Protein AF-A0A7K2WSC6-F1 (afdb_monomer_lite)

pLDDT: mean 83.3, std 15.76, range [44.62, 97.75]

Radius of gyration: 22.85 Å; chains: 1; bounding box: 66×34×79 Å

Structure (mmCIF, N/CA/C/O backbone):
data_AF-A0A7K2WSC6-F1
#
_entry.id   AF-A0A7K2WSC6-F1
#
loop_
_atom_site.group_PDB
_atom_site.id
_atom_site.type_symbol
_atom_site.label_atom_id
_atom_site.label_alt_id
_atom_site.label_comp_id
_atom_site.label_asym_id
_atom_site.label_entity_id
_atom_site.label_seq_id
_atom_site.pdbx_PDB_ins_code
_atom_site.Cartn_x
_atom_site.Cartn_y
_atom_site.Cartn_z
_atom_site.occupancy
_atom_site.B_iso_or_equiv
_atom_site.auth_seq_id
_atom_site.auth_comp_id
_atom_site.auth_asym_id
_atom_site.auth_atom_id
_atom_site.pdbx_PDB_model_num
ATOM 1 N N . MET A 1 1 ? -43.397 -15.188 53.755 1.00 46.38 1 MET A N 1
ATOM 2 C CA . MET A 1 1 ? -42.947 -14.102 52.860 1.00 46.38 1 MET A CA 1
ATOM 3 C C . MET A 1 1 ? -42.204 -14.764 51.714 1.00 46.38 1 MET A C 1
ATOM 5 O O . MET A 1 1 ? -41.123 -15.281 51.947 1.00 46.38 1 MET A O 1
ATOM 9 N N . ASN A 1 2 ? -42.829 -14.866 50.538 1.00 48.78 2 ASN A N 1
ATOM 10 C CA . ASN A 1 2 ? -42.215 -15.478 49.357 1.00 48.78 2 ASN A CA 1
ATOM 11 C C . ASN A 1 2 ? -41.506 -14.390 48.552 1.00 48.78 2 ASN A C 1
ATOM 13 O O . ASN A 1 2 ? -42.159 -13.538 47.955 1.00 48.78 2 ASN A O 1
ATOM 17 N N . THR A 1 3 ? -40.180 -14.417 48.555 1.00 57.41 3 THR A N 1
ATOM 18 C CA . THR A 1 3 ? -39.323 -13.637 47.663 1.00 57.41 3 THR A CA 1
ATOM 19 C C . THR A 1 3 ? -39.265 -14.346 46.313 1.00 57.41 3 THR A C 1
ATOM 21 O O . THR A 1 3 ? -38.621 -15.382 46.168 1.00 57.41 3 THR A O 1
ATOM 24 N N . THR A 1 4 ? -39.970 -13.819 45.317 1.00 54.72 4 THR A N 1
ATOM 25 C CA . THR A 1 4 ? -39.835 -14.257 43.924 1.00 54.72 4 THR A CA 1
ATOM 26 C C . THR A 1 4 ? -38.450 -13.854 43.398 1.00 54.72 4 THR A C 1
ATOM 28 O O . THR A 1 4 ? -38.085 -12.683 43.519 1.00 54.72 4 THR A O 1
ATOM 31 N N . PRO A 1 5 ? -37.663 -14.774 42.812 1.00 62.88 5 PRO A N 1
ATOM 32 C CA . PRO A 1 5 ? -36.372 -14.433 42.230 1.00 62.88 5 PRO A CA 1
ATOM 33 C C . PRO A 1 5 ? -36.561 -13.548 40.989 1.00 62.88 5 PRO A C 1
ATOM 35 O O . PRO A 1 5 ? -37.199 -13.941 40.011 1.00 62.88 5 PRO A O 1
ATOM 38 N N . SER A 1 6 ? -35.994 -12.340 41.041 1.00 63.25 6 SER A N 1
ATOM 39 C CA . SER A 1 6 ? -35.871 -11.441 39.892 1.00 63.25 6 SER A CA 1
ATOM 40 C C . SER A 1 6 ? -34.967 -12.105 38.856 1.00 63.25 6 SER A C 1
ATOM 42 O O . SER A 1 6 ? -33.765 -12.259 39.067 1.00 63.25 6 SER A O 1
ATOM 44 N N . THR A 1 7 ? -35.559 -12.577 37.762 1.00 64.50 7 THR A N 1
ATOM 45 C CA . THR A 1 7 ? -34.811 -13.173 36.654 1.00 64.50 7 THR A CA 1
ATOM 46 C C . THR A 1 7 ? -34.170 -12.025 35.883 1.00 64.50 7 THR A C 1
ATOM 48 O O . THR A 1 7 ? -34.871 -11.278 35.200 1.00 64.50 7 THR A O 1
ATOM 51 N N . ALA A 1 8 ? -32.857 -11.836 36.040 1.00 63.00 8 ALA A N 1
ATOM 52 C CA . ALA A 1 8 ? -32.119 -10.835 35.278 1.00 63.00 8 ALA A CA 1
ATOM 53 C C . ALA A 1 8 ? -32.358 -11.065 33.771 1.00 63.00 8 ALA A C 1
ATOM 55 O O . ALA A 1 8 ? -32.303 -12.215 33.320 1.00 63.00 8 ALA A O 1
ATOM 56 N N . PRO A 1 9 ? -32.669 -10.016 32.989 1.00 66.38 9 PRO A N 1
ATOM 57 C CA . PRO A 1 9 ? -32.950 -10.175 31.571 1.00 66.38 9 PRO A CA 1
ATOM 58 C C . PRO A 1 9 ? -31.724 -10.759 30.869 1.00 66.38 9 PRO A C 1
ATOM 60 O O . PRO A 1 9 ? -30.609 -10.271 31.040 1.00 66.38 9 PRO A O 1
ATOM 63 N N . ALA A 1 10 ? -31.934 -11.816 30.083 1.00 67.31 10 ALA A N 1
ATOM 64 C CA . ALA A 1 10 ? -30.879 -12.424 29.287 1.00 67.31 10 ALA A CA 1
ATOM 65 C C . ALA A 1 10 ? -30.269 -11.366 28.359 1.00 67.31 10 ALA A C 1
ATOM 67 O O . ALA A 1 10 ? -30.966 -10.811 27.505 1.00 67.31 10 ALA A O 1
ATOM 68 N N . THR A 1 11 ? -28.977 -11.089 28.533 1.00 69.75 11 THR A N 1
ATOM 69 C CA . THR A 1 11 ? -28.216 -10.168 27.692 1.00 69.75 11 THR A CA 1
ATOM 70 C C . THR A 1 11 ? -28.261 -10.674 26.252 1.00 69.75 11 THR A C 1
ATOM 72 O O . THR A 1 11 ? -27.573 -11.629 25.890 1.00 69.75 11 THR A O 1
ATOM 75 N N . ARG A 1 12 ? -29.120 -10.081 25.418 1.00 63.12 12 ARG A N 1
ATOM 76 C CA . ARG A 1 12 ? -29.147 -10.381 23.986 1.00 63.12 12 ARG A CA 1
ATOM 77 C C . ARG A 1 12 ? -27.938 -9.711 23.356 1.00 63.12 12 ARG A C 1
ATOM 79 O O . ARG A 1 12 ? -27.846 -8.488 23.340 1.00 63.12 12 ARG A O 1
ATOM 86 N N . VAL A 1 13 ? -27.008 -10.518 22.858 1.00 66.25 13 VAL A N 1
ATOM 87 C CA . VAL A 1 13 ? -25.883 -10.023 22.064 1.00 66.25 13 VAL A CA 1
ATOM 88 C C . VAL A 1 13 ? -26.461 -9.419 20.787 1.00 66.25 13 VAL A C 1
ATOM 90 O O . VAL A 1 13 ? -27.114 -10.121 20.016 1.00 66.25 13 VAL A O 1
ATOM 93 N N . ASN A 1 14 ? -26.254 -8.118 20.583 1.00 65.81 14 ASN A N 1
ATOM 94 C CA . ASN A 1 14 ? -26.588 -7.482 19.319 1.00 65.81 14 ASN A CA 1
ATOM 95 C C . ASN A 1 14 ? -25.608 -7.986 18.247 1.00 65.81 14 ASN A C 1
ATOM 97 O O . ASN A 1 14 ? -24.402 -7.760 18.351 1.00 65.81 14 ASN A O 1
ATOM 101 N N . LEU A 1 15 ? -26.126 -8.713 17.257 1.00 76.12 15 LEU A N 1
ATOM 102 C CA . LEU A 1 15 ? -25.346 -9.237 16.135 1.00 76.12 15 LEU A CA 1
ATOM 103 C C . LEU A 1 15 ? -25.389 -8.317 14.908 1.00 76.12 15 LEU A C 1
ATOM 105 O O . LEU A 1 15 ? -24.717 -8.615 13.917 1.00 76.12 15 LEU A O 1
ATOM 109 N N . ASP A 1 16 ? -26.144 -7.218 14.967 1.00 80.88 16 ASP A N 1
ATOM 110 C CA . ASP A 1 16 ? -26.236 -6.254 13.879 1.00 80.88 16 ASP A CA 1
ATOM 111 C C . ASP A 1 16 ? -24.910 -5.505 13.760 1.00 80.88 16 ASP A C 1
ATOM 113 O O . ASP A 1 16 ? -24.496 -4.720 14.618 1.00 80.88 16 ASP A O 1
ATOM 117 N N . LYS A 1 17 ? -24.193 -5.806 12.679 1.00 81.81 17 LYS A N 1
ATOM 118 C CA . LYS A 1 17 ? -22.909 -5.187 12.374 1.00 81.81 17 LYS A CA 1
ATOM 119 C C . LYS A 1 17 ? -23.145 -3.888 11.622 1.00 81.81 17 LYS A C 1
ATOM 121 O O . LYS A 1 17 ? -23.530 -3.905 10.454 1.00 81.81 17 LYS A O 1
ATOM 126 N N . HIS A 1 18 ? -22.860 -2.771 12.276 1.00 89.25 18 HIS A N 1
ATOM 127 C CA . HIS A 1 18 ? -22.878 -1.448 11.661 1.00 89.25 18 HIS A CA 1
ATOM 128 C C . HIS A 1 18 ? -21.452 -0.945 11.411 1.00 89.25 18 HIS A C 1
ATOM 130 O O . HIS A 1 18 ? -20.538 -1.327 12.150 1.00 89.25 18 HIS A O 1
ATOM 136 N N . PRO A 1 19 ? -21.237 -0.098 10.387 1.00 94.88 19 PRO A N 1
ATOM 137 C CA . PRO A 1 19 ? -19.972 0.604 10.224 1.00 94.88 19 PRO A CA 1
ATOM 138 C C . PRO A 1 19 ? -19.617 1.393 11.491 1.00 94.88 19 PRO A C 1
ATOM 140 O O . PRO A 1 19 ? -20.437 2.148 12.008 1.00 94.88 19 PRO A O 1
ATOM 143 N N . ALA A 1 20 ? -18.396 1.213 11.980 1.00 94.94 20 ALA A N 1
ATOM 144 C CA . ALA A 1 20 ? -17.819 1.938 13.103 1.00 94.94 20 ALA A CA 1
ATOM 145 C C . ALA A 1 20 ? -16.333 2.199 12.834 1.00 94.94 20 ALA A C 1
ATOM 147 O O . ALA A 1 20 ? -15.721 1.539 11.989 1.00 94.94 20 ALA A O 1
ATOM 148 N N . THR A 1 21 ? -15.751 3.147 13.562 1.00 96.62 21 THR A N 1
ATOM 149 C CA . THR A 1 21 ? -14.309 3.395 13.518 1.00 96.62 21 THR A CA 1
ATOM 150 C C . THR A 1 21 ? -13.581 2.359 14.367 1.00 96.62 21 THR A C 1
ATOM 152 O O . THR A 1 21 ? -13.981 2.055 15.490 1.00 96.62 21 THR A O 1
ATOM 155 N N . TYR A 1 22 ? -12.500 1.817 13.825 1.00 96.62 22 TYR A N 1
ATOM 156 C CA . TYR A 1 22 ? -11.582 0.903 14.486 1.00 96.62 22 TYR A CA 1
ATOM 157 C C . TYR A 1 22 ? -10.190 1.515 14.501 1.00 96.62 22 TYR A C 1
ATOM 159 O O . TYR A 1 22 ? -9.772 2.132 13.521 1.00 96.62 22 TYR A O 1
ATOM 167 N N . LEU A 1 23 ? -9.482 1.307 15.601 1.00 96.12 23 LEU A N 1
ATOM 168 C CA . LEU A 1 23 ? -8.076 1.627 15.772 1.00 96.12 23 LEU A CA 1
ATOM 169 C C . LEU A 1 23 ? -7.278 0.344 15.541 1.00 96.12 23 LEU A C 1
ATOM 171 O O . LEU A 1 23 ? -7.610 -0.707 16.097 1.00 96.12 23 LEU A O 1
ATOM 175 N N . VAL A 1 24 ? -6.270 0.413 14.679 1.00 93.94 24 VAL A N 1
ATOM 176 C CA . VAL A 1 24 ? -5.428 -0.727 14.312 1.00 93.94 24 VAL A CA 1
ATOM 177 C C . VAL A 1 24 ? -3.969 -0.350 14.505 1.00 93.94 24 VAL A C 1
ATOM 179 O O . VAL A 1 24 ? -3.491 0.603 13.890 1.00 93.94 24 VAL A O 1
ATOM 182 N N . LEU A 1 25 ? -3.259 -1.123 15.323 1.00 91.69 25 LEU A N 1
ATOM 183 C CA . LEU A 1 25 ? -1.804 -1.090 15.396 1.00 91.69 25 LEU A CA 1
ATOM 184 C C . LEU A 1 25 ? -1.234 -1.947 14.262 1.00 91.69 25 LEU A C 1
ATOM 186 O O . LEU A 1 25 ? -1.534 -3.136 14.161 1.00 91.69 25 LEU A O 1
ATOM 190 N N . VAL A 1 26 ? -0.430 -1.347 13.389 1.00 87.19 26 VAL A N 1
ATOM 191 C CA . VAL A 1 26 ? 0.200 -2.021 12.246 1.00 87.19 26 VAL A CA 1
ATOM 192 C C . VAL A 1 26 ? 1.704 -2.062 12.469 1.00 87.19 26 VAL A C 1
ATOM 194 O O . VAL A 1 26 ? 2.339 -1.010 12.521 1.00 87.19 26 VAL A O 1
ATOM 197 N N . ASP A 1 27 ? 2.266 -3.267 12.570 1.00 84.25 27 ASP A N 1
ATOM 198 C CA . ASP A 1 27 ? 3.714 -3.482 12.518 1.00 84.25 27 ASP A CA 1
ATOM 199 C C . ASP A 1 27 ? 4.183 -3.332 11.066 1.00 84.25 27 ASP A C 1
ATOM 201 O O . ASP A 1 27 ? 3.726 -4.066 10.181 1.00 84.25 27 ASP A O 1
ATOM 205 N N . VAL A 1 28 ? 5.062 -2.362 10.800 1.00 70.06 28 VAL A N 1
ATOM 206 C CA . VAL A 1 28 ? 5.538 -2.106 9.433 1.00 70.06 28 VAL A CA 1
ATOM 207 C C . VAL A 1 28 ? 6.679 -3.026 8.992 1.00 70.06 28 VAL A C 1
ATOM 209 O O . VAL A 1 28 ? 7.070 -2.982 7.826 1.00 70.06 28 VAL A O 1
ATOM 212 N N . THR A 1 29 ? 7.202 -3.872 9.883 1.00 65.38 29 THR A N 1
ATOM 213 C CA . THR A 1 29 ? 8.356 -4.740 9.612 1.00 65.38 29 THR A CA 1
ATOM 214 C C . THR A 1 29 ? 7.975 -6.162 9.180 1.00 65.38 29 THR A C 1
ATOM 216 O O . THR A 1 29 ? 8.632 -6.723 8.302 1.00 65.38 29 THR A O 1
ATOM 219 N N . GLU A 1 30 ? 6.895 -6.744 9.718 1.00 53.31 30 GLU A N 1
ATOM 220 C CA . GLU A 1 30 ? 6.573 -8.176 9.529 1.00 53.31 30 GLU A CA 1
ATOM 221 C C . GLU A 1 30 ? 5.491 -8.501 8.483 1.00 53.31 30 GLU A C 1
ATOM 223 O O . GLU A 1 30 ? 5.291 -9.662 8.119 1.00 53.31 30 GLU A O 1
ATOM 228 N N . ALA A 1 31 ? 4.788 -7.515 7.929 1.00 52.38 31 ALA A N 1
ATOM 229 C CA . ALA A 1 31 ? 3.643 -7.778 7.049 1.00 52.38 31 ALA A CA 1
ATOM 230 C C . ALA A 1 31 ? 4.004 -8.353 5.654 1.00 52.38 31 ALA A C 1
ATOM 232 O O . ALA A 1 31 ? 3.113 -8.721 4.883 1.00 52.38 31 ALA A O 1
ATOM 233 N N . PHE A 1 32 ? 5.295 -8.483 5.329 1.00 46.22 32 PHE A N 1
ATOM 234 C CA . PHE A 1 32 ? 5.784 -8.852 3.996 1.00 46.22 32 PHE A CA 1
ATOM 235 C C . PHE A 1 32 ? 5.644 -10.349 3.649 1.00 46.22 32 PHE A C 1
ATOM 237 O O . PHE A 1 32 ? 5.377 -10.701 2.500 1.00 46.22 32 PHE A O 1
ATOM 244 N N . THR A 1 33 ? 5.781 -11.273 4.604 1.00 47.81 33 THR A N 1
ATOM 245 C CA . THR A 1 33 ? 5.952 -12.709 4.282 1.00 47.81 33 THR A CA 1
ATOM 246 C C . THR A 1 33 ? 4.662 -13.465 3.942 1.00 47.81 33 THR A C 1
ATOM 248 O O . THR A 1 33 ? 4.735 -14.568 3.398 1.00 47.81 33 THR A O 1
ATOM 251 N N . ALA A 1 34 ? 3.474 -12.895 4.169 1.00 48.00 34 ALA A N 1
ATOM 252 C CA . ALA A 1 34 ? 2.198 -13.587 3.930 1.00 48.00 34 ALA A CA 1
ATOM 253 C C . ALA A 1 34 ? 1.405 -13.139 2.693 1.00 48.00 34 ALA A C 1
ATOM 255 O O . ALA A 1 34 ? 0.376 -13.737 2.370 1.00 48.00 34 ALA A O 1
ATOM 256 N N . GLN A 1 35 ? 1.857 -12.112 1.974 1.00 50.44 35 GLN A N 1
ATOM 257 C CA . GLN A 1 35 ? 1.022 -11.419 0.982 1.00 50.44 35 GLN A CA 1
ATOM 258 C C . GLN A 1 35 ? 0.951 -12.074 -0.401 1.00 50.44 35 GLN A C 1
ATOM 260 O O . GLN A 1 35 ? 0.011 -11.800 -1.147 1.00 50.44 35 GLN A O 1
ATOM 265 N N . LEU A 1 36 ? 1.820 -13.046 -0.709 1.00 48.62 36 LEU A N 1
ATOM 266 C CA . LEU A 1 36 ? 1.625 -13.938 -1.867 1.00 48.62 36 LEU A CA 1
ATOM 267 C C . LEU A 1 36 ? 0.253 -14.653 -1.831 1.00 48.62 36 LEU A C 1
ATOM 269 O O . LEU A 1 36 ? -0.208 -15.138 -2.864 1.00 48.62 36 LEU A O 1
ATOM 273 N N . ALA A 1 37 ? -0.410 -14.701 -0.666 1.00 50.47 37 ALA A N 1
ATOM 274 C CA . ALA A 1 37 ? -1.711 -15.332 -0.464 1.00 50.47 37 ALA A CA 1
ATOM 275 C C . ALA A 1 37 ? -2.937 -14.410 -0.661 1.00 50.47 37 ALA A C 1
ATOM 277 O O . ALA A 1 37 ? -4.028 -14.939 -0.867 1.00 50.47 37 ALA A O 1
ATOM 278 N N . LEU A 1 38 ? -2.807 -13.072 -0.628 1.00 51.38 38 LEU A N 1
ATOM 279 C CA . LEU A 1 38 ? -3.970 -12.160 -0.702 1.00 51.38 38 LEU A CA 1
ATOM 280 C C . LEU A 1 38 ? -4.583 -12.065 -2.111 1.00 51.38 38 LEU A C 1
ATOM 282 O O 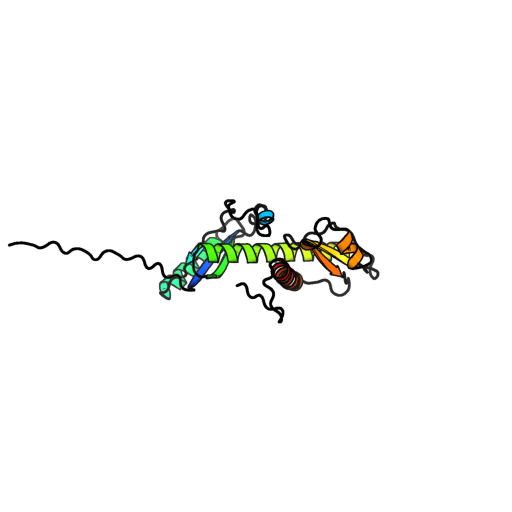. LEU A 1 38 ? -5.791 -11.896 -2.251 1.00 51.38 38 LEU A O 1
ATOM 286 N N . PHE A 1 39 ? -3.777 -12.248 -3.159 1.00 53.25 39 PHE A N 1
ATOM 287 C CA . PHE A 1 39 ? -4.201 -12.058 -4.554 1.00 53.25 39 PHE A CA 1
ATOM 288 C C . PHE A 1 39 ? -4.597 -13.363 -5.278 1.00 53.25 39 PHE A C 1
ATOM 290 O O . PHE A 1 39 ? -4.746 -13.382 -6.499 1.00 53.25 39 PHE A O 1
ATOM 297 N N . GLY A 1 40 ? -4.751 -14.481 -4.554 1.00 46.19 40 GLY A N 1
ATOM 298 C CA . GLY A 1 40 ? -5.090 -15.791 -5.124 1.00 46.19 40 GLY A CA 1
ATOM 299 C C . GLY A 1 40 ? -6.456 -16.324 -4.660 1.00 46.19 40 GLY A C 1
ATOM 300 O O . GLY A 1 40 ? -6.706 -16.372 -3.458 1.00 46.19 40 GLY A O 1
ATOM 301 N N . PRO A 1 41 ? -7.330 -16.832 -5.557 1.00 44.62 41 PRO A N 1
ATOM 302 C CA . PRO A 1 41 ? -8.638 -17.379 -5.169 1.00 44.62 41 PRO A CA 1
ATOM 303 C C . PRO A 1 41 ? -8.556 -18.653 -4.303 1.00 44.62 41 PRO A C 1
ATOM 305 O O . PRO A 1 41 ? -9.523 -18.993 -3.626 1.00 44.62 41 PRO A O 1
ATOM 308 N N . ALA A 1 42 ? -7.411 -19.344 -4.290 1.00 47.00 42 ALA A N 1
ATOM 309 C CA . ALA A 1 42 ? -7.257 -20.681 -3.713 1.00 47.00 42 ALA A CA 1
ATOM 310 C C . ALA A 1 42 ? -6.756 -20.735 -2.251 1.00 47.00 42 ALA A C 1
ATOM 312 O O . ALA A 1 42 ? -6.559 -21.833 -1.739 1.00 47.00 42 ALA A O 1
ATOM 313 N N . GLN A 1 43 ? -6.521 -19.608 -1.562 1.00 48.22 43 GLN A N 1
ATOM 314 C CA . GLN A 1 43 ? -5.900 -19.627 -0.218 1.00 48.22 43 GLN A CA 1
ATOM 315 C C . GLN A 1 43 ? -6.633 -18.814 0.863 1.00 48.22 43 GLN A C 1
ATOM 317 O O . GLN A 1 43 ? -6.029 -18.412 1.854 1.00 48.22 43 GLN A O 1
ATOM 322 N N . ARG A 1 44 ? -7.962 -18.66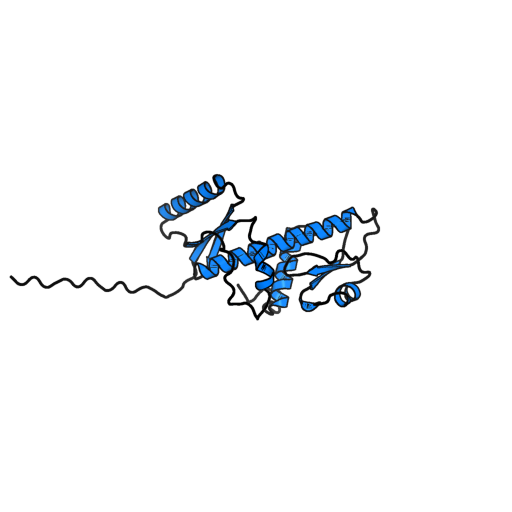4 0.748 1.00 49.31 44 ARG A N 1
ATOM 323 C CA . ARG A 1 44 ? -8.826 -17.965 1.732 1.00 49.31 44 ARG A CA 1
ATOM 324 C C . ARG A 1 44 ? -8.789 -18.525 3.169 1.00 49.31 44 ARG A C 1
ATOM 326 O O . ARG A 1 44 ? -9.358 -17.908 4.062 1.00 49.31 44 ARG A O 1
ATOM 333 N N . HIS A 1 45 ? -8.156 -19.678 3.398 1.00 46.31 45 HIS A N 1
ATOM 334 C CA . HIS A 1 45 ? -8.188 -20.402 4.676 1.00 46.31 45 HIS A CA 1
ATOM 335 C C . HIS A 1 45 ? -6.840 -20.497 5.398 1.00 46.31 45 HIS A C 1
ATOM 337 O O . HIS A 1 45 ? -6.759 -21.158 6.432 1.00 46.31 45 HIS A O 1
ATOM 343 N N . ARG A 1 46 ? -5.770 -19.876 4.886 1.00 46.00 46 ARG A N 1
ATOM 344 C CA . ARG A 1 46 ? -4.497 -19.871 5.616 1.00 46.00 46 ARG A CA 1
ATOM 345 C C . ARG A 1 46 ? -4.583 -18.860 6.768 1.00 46.00 46 ARG A C 1
ATOM 347 O O . ARG A 1 46 ? -5.028 -17.740 6.514 1.00 46.00 46 ARG A O 1
ATOM 354 N N . PRO A 1 47 ? -4.171 -19.213 8.003 1.00 49.53 47 PRO A N 1
ATOM 355 C CA . PRO A 1 47 ? -4.035 -18.239 9.075 1.00 49.53 47 PRO A CA 1
ATOM 356 C C . PRO A 1 47 ? -3.067 -17.165 8.597 1.00 49.53 47 PRO A C 1
ATOM 358 O O . PRO A 1 47 ? -1.898 -17.439 8.324 1.00 49.53 47 PRO A O 1
ATOM 361 N N . LEU A 1 48 ? -3.593 -15.967 8.391 1.00 53.06 48 LEU A N 1
ATOM 362 C CA . LEU A 1 48 ? -2.769 -14.817 8.071 1.00 53.06 48 LEU A CA 1
ATOM 363 C C . LEU A 1 48 ? -1.963 -14.464 9.331 1.00 53.06 48 LEU A C 1
ATOM 365 O O . LEU A 1 48 ? -2.481 -14.668 10.435 1.00 53.06 48 LEU A O 1
ATOM 369 N N . PRO A 1 49 ? -0.731 -13.938 9.195 1.00 54.41 49 PRO A N 1
ATOM 370 C CA . PRO A 1 49 ? -0.001 -13.389 10.325 1.00 54.41 49 PRO A CA 1
ATOM 371 C C . PRO A 1 49 ? -0.905 -12.411 11.067 1.00 54.41 49 PRO A C 1
ATOM 373 O O . PRO A 1 49 ? -1.749 -11.764 10.422 1.00 54.41 49 PRO A O 1
ATOM 376 N N . PRO A 1 50 ? -0.777 -12.327 12.397 1.00 55.84 50 PRO A N 1
ATOM 377 C CA . PRO A 1 50 ? -1.573 -11.409 13.178 1.00 55.84 50 PRO A CA 1
ATOM 378 C C . PRO A 1 50 ? -1.314 -9.999 12.652 1.00 55.84 50 PRO A C 1
ATOM 380 O O . PRO A 1 50 ? -0.271 -9.404 12.890 1.00 55.84 50 PRO A O 1
ATOM 383 N N . THR A 1 51 ? -2.280 -9.459 11.908 1.00 59.81 51 THR A N 1
ATOM 384 C CA . THR A 1 51 ? -2.438 -8.011 11.847 1.00 59.81 51 THR A CA 1
ATOM 385 C C . THR A 1 51 ? -2.507 -7.544 13.283 1.00 59.81 51 THR A C 1
ATOM 387 O O . THR A 1 51 ? -3.195 -8.201 14.072 1.00 59.81 51 THR A O 1
ATOM 390 N N . GLY A 1 52 ? -1.764 -6.492 13.616 1.00 72.06 52 GLY A N 1
ATOM 391 C CA . GLY A 1 52 ? -1.610 -6.067 14.997 1.00 72.06 52 GLY A CA 1
ATOM 392 C C . GLY A 1 52 ? -2.936 -5.729 15.679 1.00 72.06 52 GLY A C 1
ATOM 393 O O . GLY A 1 52 ? -4.028 -5.881 15.132 1.00 72.06 52 GLY A O 1
ATOM 394 N N . HIS A 1 53 ? -2.829 -5.340 16.942 1.00 89.19 53 HIS A N 1
ATOM 395 C CA . HIS A 1 53 ? -3.963 -5.123 17.831 1.00 89.19 53 HIS A CA 1
ATOM 396 C C . HIS A 1 53 ? -5.062 -4.263 17.176 1.00 89.19 53 HIS A C 1
ATOM 398 O O . HIS A 1 53 ? -4.798 -3.152 16.717 1.00 89.19 53 HIS A O 1
ATOM 404 N N . VAL A 1 54 ? -6.290 -4.793 17.123 1.00 93.12 54 VAL A N 1
ATOM 405 C CA . VAL A 1 54 ? -7.465 -4.104 16.572 1.00 93.12 54 VAL A CA 1
ATOM 406 C C . VAL A 1 54 ? -8.482 -3.901 17.674 1.00 93.12 54 VAL A C 1
ATOM 408 O O . VAL A 1 54 ? -8.935 -4.876 18.275 1.00 93.12 54 VAL A O 1
ATOM 411 N N . VAL A 1 55 ? -8.915 -2.661 17.861 1.00 95.50 55 VAL A N 1
ATOM 412 C CA . VAL A 1 55 ? -9.988 -2.310 18.795 1.00 95.50 55 VAL A CA 1
ATOM 413 C C . VAL A 1 55 ? -11.015 -1.423 18.115 1.00 95.50 55 VAL A C 1
ATOM 415 O O . VAL A 1 55 ? -10.686 -0.601 17.262 1.00 95.50 55 VAL A O 1
ATOM 418 N N . ARG A 1 56 ? -12.290 -1.595 18.464 1.00 95.81 56 ARG A N 1
ATOM 419 C CA . ARG A 1 56 ? -13.321 -0.620 18.097 1.00 95.81 56 ARG A CA 1
ATOM 420 C C . ARG A 1 56 ? -13.071 0.667 18.885 1.00 95.81 56 ARG A C 1
ATOM 422 O O . ARG A 1 56 ? -12.777 0.600 20.078 1.00 95.81 56 ARG A O 1
ATOM 429 N N . GLN A 1 57 ? -13.202 1.812 18.223 1.00 96.75 57 GLN A N 1
ATOM 430 C CA . GLN A 1 57 ? -13.112 3.107 18.882 1.00 96.75 57 GLN A CA 1
ATOM 431 C C . GLN A 1 57 ? -14.261 3.268 19.890 1.00 96.75 57 GLN A C 1
ATOM 433 O O . GLN A 1 57 ? -15.400 2.902 19.582 1.00 96.75 57 GLN A O 1
ATOM 438 N N . ALA A 1 58 ? -13.966 3.792 21.079 1.00 96.00 58 ALA A N 1
ATOM 439 C CA . ALA A 1 58 ? -14.981 4.053 22.095 1.00 96.00 58 ALA A CA 1
ATOM 440 C C . ALA A 1 58 ? -16.007 5.107 21.628 1.00 96.00 58 ALA A C 1
ATOM 442 O O . ALA A 1 58 ? -15.679 6.068 20.916 1.00 96.00 58 ALA A O 1
ATOM 443 N N . ASP A 1 59 ? -17.270 4.912 22.023 1.00 94.12 59 ASP A N 1
ATOM 444 C CA . ASP A 1 59 ? -18.362 5.823 21.668 1.00 94.12 59 ASP A CA 1
ATOM 445 C C . ASP A 1 59 ? -18.324 7.097 22.531 1.00 94.12 59 ASP A C 1
ATOM 447 O O . ASP A 1 59 ? -18.560 8.187 22.002 1.00 94.12 59 ASP A O 1
ATOM 451 N N . ASP A 1 60 ? -17.963 6.978 23.815 1.00 96.12 60 ASP A N 1
ATOM 452 C CA . ASP A 1 60 ? -17.800 8.110 24.731 1.00 96.12 60 ASP A CA 1
ATOM 453 C C . ASP A 1 60 ? -16.565 8.966 24.364 1.00 96.12 60 ASP A C 1
ATOM 455 O O . ASP A 1 60 ? -15.502 8.408 24.079 1.00 96.12 60 ASP A O 1
ATOM 459 N N . PRO A 1 61 ? -16.668 10.311 24.334 1.00 96.00 61 PRO A N 1
ATOM 460 C CA . PRO A 1 61 ? -15.549 11.170 23.955 1.00 96.00 61 PRO A CA 1
ATOM 461 C C . PRO A 1 61 ? -14.330 11.074 24.877 1.00 96.00 61 PRO A C 1
ATOM 463 O O . PRO A 1 61 ? -13.214 11.139 24.369 1.00 96.00 61 PRO A O 1
ATOM 466 N N . GLN A 1 62 ? -14.526 10.917 26.192 1.00 97.00 62 GLN A N 1
ATOM 467 C CA . GLN A 1 62 ? -13.418 10.824 27.146 1.00 97.00 62 GLN A CA 1
ATOM 468 C C . GLN A 1 62 ? -12.726 9.469 27.016 1.00 97.00 62 GLN A C 1
ATOM 470 O O . GLN A 1 62 ? -11.508 9.417 26.876 1.00 97.00 62 GLN A O 1
ATOM 475 N N . GLU A 1 63 ? -13.498 8.377 26.962 1.00 96.62 63 GLU A N 1
ATOM 476 C CA . GLU A 1 63 ? -12.931 7.041 26.724 1.00 96.62 63 GLU A CA 1
ATOM 477 C C . GLU A 1 63 ? -12.185 6.969 25.387 1.00 96.62 63 GLU A C 1
ATOM 479 O O . GLU A 1 63 ? -11.162 6.300 25.281 1.00 96.62 63 GLU A O 1
ATOM 484 N N . ARG A 1 64 ? -12.678 7.664 24.357 1.00 96.69 64 ARG A N 1
ATOM 485 C CA . ARG A 1 64 ? -12.042 7.722 23.038 1.00 96.69 64 ARG A CA 1
ATOM 486 C C . ARG A 1 64 ? -10.689 8.421 23.069 1.00 96.69 64 ARG A C 1
ATOM 488 O O . ARG A 1 64 ? -9.779 7.962 22.385 1.00 96.69 64 ARG A O 1
ATOM 495 N N . GLU A 1 65 ? -10.589 9.531 23.793 1.00 96.31 65 GLU A N 1
ATOM 496 C CA . GLU A 1 65 ? -9.339 10.273 23.971 1.00 96.31 65 GLU A CA 1
ATOM 497 C C . GLU A 1 65 ? -8.331 9.425 24.749 1.00 96.31 65 GLU A C 1
ATOM 499 O O . GLU A 1 65 ? -7.251 9.158 24.236 1.00 96.31 65 GLU A O 1
ATOM 504 N N . THR A 1 66 ? -8.737 8.853 25.889 1.00 97.31 66 THR A N 1
ATOM 505 C CA . THR A 1 66 ? -7.885 7.938 26.668 1.00 97.31 66 THR A CA 1
ATOM 506 C C . THR A 1 66 ? -7.424 6.735 25.842 1.00 97.31 66 THR A C 1
ATOM 508 O O . THR A 1 66 ? -6.244 6.412 25.825 1.00 97.31 66 THR A O 1
ATOM 511 N N . GLN A 1 67 ? -8.327 6.103 25.086 1.00 97.25 67 GLN A N 1
ATOM 512 C CA . GLN A 1 67 ? -7.980 4.982 24.210 1.00 97.25 67 GLN A CA 1
ATOM 513 C C . GLN A 1 67 ? -6.977 5.382 23.119 1.00 97.25 67 GLN A C 1
ATOM 515 O O . GLN A 1 67 ? -6.133 4.573 22.731 1.00 97.25 67 GLN A O 1
ATOM 520 N N . TRP A 1 68 ? -7.104 6.591 22.568 1.00 96.25 68 TRP A N 1
ATOM 521 C CA . TRP A 1 68 ? -6.173 7.095 21.565 1.00 96.25 68 TRP A CA 1
ATOM 522 C C . TRP A 1 68 ? -4.790 7.328 22.169 1.00 96.25 68 TRP A C 1
ATOM 524 O O . TRP A 1 68 ? -3.811 6.846 21.599 1.00 96.25 68 TRP A O 1
ATOM 534 N N . ASP A 1 69 ? -4.728 8.011 23.311 1.00 96.94 69 ASP A N 1
ATOM 535 C CA . ASP A 1 69 ? -3.484 8.323 24.013 1.00 96.94 69 ASP A CA 1
ATOM 536 C C . ASP A 1 69 ? -2.754 7.040 24.424 1.00 96.94 69 ASP A C 1
ATOM 538 O O . ASP A 1 69 ? -1.596 6.866 24.056 1.00 96.94 69 ASP A O 1
ATOM 542 N N . ASP A 1 70 ? -3.455 6.070 25.024 1.00 96.81 70 ASP A N 1
ATOM 543 C CA . ASP A 1 70 ? -2.882 4.773 25.413 1.00 96.81 70 ASP A CA 1
ATOM 544 C C . ASP A 1 70 ? -2.229 4.042 24.221 1.00 96.81 70 ASP A C 1
ATOM 546 O O . ASP A 1 70 ? -1.138 3.471 24.321 1.00 96.81 70 ASP A O 1
ATOM 550 N N . LEU A 1 71 ? -2.893 4.041 23.059 1.00 94.81 71 LEU A N 1
ATOM 551 C CA . LEU A 1 71 ? -2.378 3.383 21.855 1.00 94.81 71 LEU A CA 1
ATOM 552 C C . LEU A 1 71 ? -1.255 4.181 21.179 1.00 94.81 71 LEU A C 1
ATOM 554 O O . LEU A 1 71 ? -0.368 3.583 20.562 1.00 94.81 71 LEU A O 1
ATOM 558 N N . ALA A 1 72 ? -1.295 5.510 21.252 1.00 93.25 72 ALA A N 1
ATOM 559 C CA . ALA A 1 72 ? -0.251 6.382 20.728 1.00 93.25 72 ALA A CA 1
ATOM 560 C C . ALA A 1 72 ? 1.027 6.298 21.579 1.00 93.25 72 ALA A C 1
ATOM 562 O O . ALA A 1 72 ? 2.127 6.191 21.024 1.00 93.25 72 ALA A O 1
ATOM 563 N N . ASP A 1 73 ? 0.882 6.249 22.902 1.00 94.00 73 ASP A N 1
ATOM 564 C CA . ASP A 1 73 ? 1.971 6.022 23.849 1.00 94.00 73 ASP A CA 1
ATOM 565 C C . ASP A 1 73 ? 2.597 4.646 23.611 1.00 94.00 73 ASP A C 1
ATOM 567 O O . ASP A 1 73 ? 3.813 4.549 23.437 1.00 94.00 73 ASP A O 1
ATOM 571 N N . PHE A 1 74 ? 1.780 3.600 23.422 1.00 92.88 74 PHE A N 1
ATOM 572 C CA . PHE A 1 74 ? 2.283 2.281 23.023 1.00 92.88 74 PHE A CA 1
ATOM 573 C C . PHE A 1 74 ? 3.120 2.331 21.734 1.00 92.88 74 PHE A C 1
ATOM 575 O O . PHE A 1 74 ? 4.172 1.698 21.663 1.00 92.88 74 PHE A O 1
ATOM 582 N N . CYS A 1 75 ? 2.695 3.082 20.708 1.00 89.88 75 CYS A N 1
ATOM 583 C CA . CYS A 1 75 ? 3.483 3.233 19.476 1.00 89.88 75 CYS A CA 1
ATOM 584 C C . CYS A 1 75 ? 4.826 3.934 19.719 1.00 89.88 75 CYS A C 1
ATOM 586 O O . CYS A 1 75 ? 5.798 3.633 19.031 1.00 89.88 75 CYS A O 1
ATOM 588 N N . THR A 1 76 ? 4.876 4.868 20.670 1.00 91.19 76 THR A N 1
ATOM 589 C CA . THR A 1 76 ? 6.090 5.615 21.025 1.00 91.19 76 THR A CA 1
ATOM 590 C C . THR A 1 76 ? 7.067 4.755 21.830 1.00 91.19 76 THR A C 1
ATOM 592 O O . THR A 1 76 ? 8.280 4.869 21.655 1.00 91.19 76 THR A O 1
ATOM 595 N N . GLU A 1 77 ? 6.551 3.876 22.691 1.00 92.12 77 GLU A N 1
ATOM 596 C CA . GLU A 1 77 ? 7.344 2.975 23.535 1.00 92.12 77 GLU A CA 1
ATOM 597 C C . GLU A 1 77 ? 7.768 1.678 22.830 1.00 92.12 77 GLU A C 1
ATOM 599 O O . GLU A 1 77 ? 8.729 1.021 23.248 1.00 92.12 77 GLU A O 1
ATOM 604 N N . ALA A 1 78 ? 7.062 1.286 21.767 1.00 86.00 78 ALA A N 1
ATOM 605 C CA . ALA A 1 78 ? 7.359 0.073 21.025 1.00 86.00 78 ALA A CA 1
ATOM 606 C C . ALA A 1 78 ? 8.783 0.109 20.442 1.00 86.00 78 ALA A C 1
ATOM 608 O O . ALA A 1 78 ? 9.184 1.032 19.737 1.00 86.00 78 ALA A O 1
ATOM 609 N N . GLN A 1 79 ? 9.556 -0.952 20.699 1.00 79.38 79 GLN A N 1
ATOM 610 C CA . GLN A 1 79 ? 10.888 -1.133 20.103 1.00 79.38 79 GLN A CA 1
ATOM 611 C C . GLN A 1 79 ? 10.825 -1.459 18.601 1.00 79.38 79 GLN A C 1
ATOM 613 O O . GLN A 1 79 ? 11.836 -1.359 17.904 1.00 79.38 79 GLN A O 1
ATOM 618 N N . SER A 1 80 ? 9.658 -1.880 18.105 1.00 76.81 80 SER A N 1
ATOM 619 C CA . SER A 1 80 ? 9.380 -2.076 16.684 1.00 76.81 80 SER A CA 1
ATOM 620 C C . SER A 1 80 ? 8.712 -0.840 16.086 1.00 76.81 80 SER A C 1
ATOM 622 O O . SER A 1 80 ? 8.086 -0.042 16.780 1.00 76.81 80 SER A O 1
ATOM 624 N N . GLN A 1 81 ? 8.825 -0.679 14.767 1.00 82.81 81 GLN A N 1
ATOM 625 C CA . GLN A 1 81 ? 8.088 0.364 14.065 1.00 82.81 81 GLN A CA 1
ATOM 626 C C . GLN A 1 81 ? 6.607 -0.044 13.994 1.00 82.81 81 GLN A C 1
ATOM 628 O O . GLN A 1 81 ? 6.183 -0.781 13.103 1.00 82.81 81 GLN A O 1
ATOM 633 N N . VAL A 1 82 ? 5.821 0.413 14.965 1.00 87.38 82 VAL A N 1
ATOM 634 C CA . VAL A 1 82 ? 4.365 0.251 14.987 1.00 87.38 82 VAL A CA 1
ATOM 635 C C . VAL A 1 82 ? 3.723 1.589 14.643 1.00 87.38 82 VAL A C 1
ATOM 637 O O . VAL A 1 82 ? 4.172 2.640 15.093 1.00 87.38 82 VAL A O 1
ATOM 640 N N . SER A 1 83 ? 2.671 1.565 13.827 1.00 88.81 83 SER A N 1
ATOM 641 C CA . SER A 1 83 ? 1.869 2.756 13.533 1.00 88.81 83 SER A CA 1
ATOM 642 C C . SER A 1 83 ? 0.404 2.541 13.899 1.00 88.81 83 SER A C 1
ATOM 644 O O . SER A 1 83 ? -0.167 1.491 13.599 1.00 88.81 83 SER A O 1
ATOM 646 N N . LEU A 1 84 ? -0.206 3.549 14.522 1.00 93.38 84 LEU A N 1
ATOM 647 C CA . LEU A 1 84 ? -1.635 3.592 14.814 1.00 93.38 84 LEU A CA 1
ATOM 648 C C . LEU A 1 84 ? -2.406 4.126 13.600 1.00 93.38 84 LEU A C 1
ATOM 650 O O . LEU A 1 84 ? -2.097 5.192 13.066 1.00 93.38 84 LEU A O 1
ATOM 654 N N . ARG A 1 85 ? -3.421 3.383 13.155 1.00 93.19 85 ARG A N 1
ATOM 655 C CA . ARG A 1 85 ? -4.263 3.716 11.996 1.00 93.19 85 ARG A CA 1
ATOM 656 C C . ARG A 1 85 ? -5.744 3.617 12.344 1.00 93.19 85 ARG A C 1
ATOM 658 O O . ARG A 1 85 ? -6.133 2.857 13.228 1.00 93.19 85 ARG A O 1
ATOM 665 N N . THR A 1 86 ? -6.575 4.364 11.620 1.00 95.69 86 THR A N 1
ATOM 666 C CA . THR A 1 86 ? -8.035 4.354 11.769 1.00 95.69 86 THR A CA 1
ATOM 667 C C . THR A 1 86 ? -8.705 3.760 10.537 1.00 95.69 86 THR A C 1
ATOM 669 O O . THR A 1 86 ? -8.353 4.086 9.407 1.00 95.69 86 THR A O 1
ATOM 672 N N . TYR A 1 87 ? -9.701 2.904 10.760 1.00 94.25 87 TYR A N 1
ATOM 673 C CA . TYR A 1 87 ? -10.456 2.237 9.703 1.00 94.25 87 TYR A CA 1
ATOM 674 C C . TYR A 1 87 ? -11.951 2.292 9.981 1.00 94.25 87 TYR A C 1
ATOM 676 O O . TYR A 1 87 ? -12.395 1.927 11.065 1.00 94.25 87 TYR A O 1
ATOM 684 N N . THR A 1 88 ? -12.750 2.682 8.988 1.00 94.94 88 THR A N 1
ATOM 685 C CA . THR A 1 88 ? -14.203 2.470 9.047 1.00 94.94 88 THR A CA 1
ATOM 686 C C . THR A 1 88 ? -14.506 1.044 8.601 1.00 94.94 88 THR A C 1
ATOM 688 O O . THR A 1 88 ? -14.286 0.698 7.444 1.00 94.94 88 THR A O 1
ATOM 691 N N . ALA A 1 89 ? -15.011 0.208 9.504 1.00 94.38 89 ALA A N 1
ATOM 692 C CA . ALA A 1 89 ? -15.265 -1.204 9.237 1.00 94.38 89 ALA A CA 1
ATOM 693 C C . ALA A 1 89 ? -16.532 -1.695 9.951 1.00 94.38 89 ALA A C 1
ATOM 695 O O . ALA A 1 89 ? -17.100 -1.004 10.783 1.00 94.38 89 ALA A O 1
ATOM 696 N N . ILE A 1 90 ? -16.983 -2.911 9.636 1.00 94.12 90 ILE A N 1
ATOM 697 C CA . ILE A 1 90 ? -18.181 -3.527 10.252 1.00 94.12 90 ILE A CA 1
ATOM 698 C C . ILE A 1 90 ? -17.821 -4.570 11.322 1.00 94.12 90 ILE A C 1
ATOM 700 O O . ILE A 1 90 ? -18.689 -5.199 11.921 1.00 94.12 90 ILE A O 1
ATOM 704 N N . SER A 1 91 ? -16.527 -4.859 11.483 1.00 92.25 91 SER A N 1
ATOM 705 C CA . SER A 1 91 ? -15.999 -5.792 12.481 1.00 92.25 91 SER A CA 1
ATOM 706 C C . SER A 1 91 ? -14.481 -5.653 12.600 1.00 92.25 91 SER A C 1
ATOM 708 O O . SER A 1 91 ? -13.834 -5.201 11.655 1.00 92.25 91 SER A O 1
ATOM 710 N N . HIS A 1 92 ? -13.907 -6.154 13.697 1.00 91.12 92 HIS A N 1
ATOM 711 C CA . HIS A 1 92 ? -12.454 -6.236 13.896 1.00 91.12 92 HIS A CA 1
ATOM 712 C C . HIS A 1 92 ? -11.742 -6.965 12.745 1.00 91.12 92 HIS A C 1
ATOM 714 O O . HIS A 1 92 ? -10.711 -6.511 12.263 1.00 91.12 92 HIS A O 1
ATOM 720 N N . GLY A 1 93 ? -12.323 -8.063 12.243 1.00 88.44 93 GLY A N 1
ATOM 721 C CA . GLY A 1 93 ? -11.760 -8.803 11.108 1.00 88.44 93 GLY A CA 1
ATOM 722 C C . GLY A 1 93 ? -11.773 -8.006 9.800 1.00 88.44 93 GLY A C 1
ATOM 723 O O . GLY A 1 93 ? -10.836 -8.121 9.012 1.00 88.44 93 GLY A O 1
ATOM 724 N N . HIS A 1 94 ? -12.798 -7.172 9.587 1.00 89.44 94 HIS A N 1
ATOM 725 C CA . HIS A 1 94 ? -12.850 -6.272 8.434 1.00 89.44 94 HIS A CA 1
ATOM 726 C C . HIS A 1 94 ? -11.798 -5.155 8.564 1.00 89.44 94 HIS A C 1
ATOM 728 O O . HIS A 1 94 ? -11.035 -4.950 7.628 1.00 89.44 94 HIS A O 1
ATOM 734 N N . ALA A 1 95 ? -11.663 -4.523 9.735 1.00 91.19 95 ALA A N 1
ATOM 735 C CA . ALA A 1 95 ? -10.618 -3.521 9.981 1.00 91.19 95 ALA A CA 1
ATOM 736 C C . ALA A 1 95 ? -9.199 -4.097 9.811 1.00 91.19 95 ALA A C 1
ATOM 738 O O . ALA A 1 95 ? -8.367 -3.504 9.134 1.00 91.19 95 ALA A O 1
ATOM 739 N N . ALA A 1 96 ? -8.943 -5.297 10.341 1.00 88.50 96 ALA A N 1
ATOM 740 C CA . ALA A 1 96 ? -7.676 -6.004 10.154 1.00 88.50 96 ALA A CA 1
ATOM 741 C C . ALA A 1 96 ? -7.389 -6.317 8.675 1.00 88.50 96 ALA A C 1
ATOM 743 O O . ALA A 1 96 ? -6.250 -6.262 8.220 1.00 88.50 96 ALA A O 1
ATOM 744 N N . TYR A 1 97 ? -8.415 -6.679 7.900 1.00 85.69 97 TYR A N 1
ATOM 745 C CA . TYR A 1 97 ? -8.266 -6.876 6.461 1.00 85.69 97 TYR A CA 1
ATOM 746 C C . TYR A 1 97 ? -7.854 -5.580 5.749 1.00 85.69 97 TYR A C 1
ATOM 748 O O . TYR A 1 97 ? -6.862 -5.609 5.024 1.00 85.69 97 TYR A O 1
ATOM 756 N N . LEU A 1 98 ? -8.551 -4.469 6.007 1.00 87.62 98 LEU A N 1
ATOM 757 C CA . LEU A 1 98 ? -8.238 -3.163 5.414 1.00 87.62 98 LEU A CA 1
ATOM 758 C C . LEU A 1 98 ? -6.816 -2.711 5.766 1.00 87.62 98 LEU A C 1
ATOM 760 O O . LEU A 1 98 ? -6.050 -2.349 4.883 1.00 87.62 98 LEU A O 1
ATOM 764 N N . ALA A 1 99 ? -6.416 -2.854 7.031 1.00 88.56 99 ALA A N 1
ATOM 765 C CA . ALA A 1 99 ? -5.069 -2.501 7.467 1.00 88.56 99 ALA A CA 1
ATOM 766 C C . ALA A 1 99 ? -3.968 -3.291 6.744 1.00 88.56 99 ALA A C 1
ATOM 768 O O . ALA A 1 99 ? -2.932 -2.737 6.379 1.00 88.56 99 ALA A O 1
ATOM 769 N N . ARG A 1 100 ? -4.191 -4.588 6.488 1.00 83.38 100 ARG A N 1
ATOM 770 C CA . ARG A 1 100 ? -3.250 -5.398 5.694 1.00 83.38 100 ARG A CA 1
ATOM 771 C C . ARG A 1 100 ? -3.210 -4.975 4.246 1.00 83.38 100 ARG A C 1
ATOM 773 O O . ARG A 1 100 ? -2.131 -4.988 3.664 1.00 83.38 100 ARG A O 1
ATOM 780 N N . TRP A 1 101 ? -4.373 -4.690 3.671 1.00 83.69 101 TRP A N 1
ATOM 781 C CA . TRP A 1 101 ? -4.480 -4.258 2.289 1.00 83.69 101 TRP A CA 1
ATOM 782 C C . TRP A 1 101 ? -3.691 -2.967 2.067 1.00 83.69 101 TRP A C 1
ATOM 784 O O . TRP A 1 101 ? -2.791 -2.951 1.232 1.00 83.69 101 TRP A O 1
ATOM 794 N N . ASP A 1 102 ? -3.948 -1.941 2.878 1.00 86.69 102 ASP A N 1
ATOM 795 C CA . ASP A 1 102 ? -3.250 -0.656 2.795 1.00 86.69 102 ASP A CA 1
ATOM 796 C C . ASP A 1 102 ? -1.744 -0.823 2.969 1.00 86.69 102 ASP A C 1
ATOM 798 O O . ASP A 1 102 ? -0.955 -0.302 2.183 1.00 86.69 102 ASP A O 1
ATOM 802 N N . HIS A 1 103 ? -1.325 -1.609 3.965 1.00 85.25 103 HIS A N 1
ATOM 803 C CA . HIS A 1 103 ? 0.093 -1.868 4.174 1.00 85.25 103 HIS A CA 1
ATOM 804 C C . HIS A 1 103 ? 0.731 -2.599 2.979 1.00 85.25 103 HIS A C 1
ATOM 806 O O . HIS A 1 103 ? 1.834 -2.247 2.561 1.00 85.25 103 HIS A O 1
ATOM 812 N N . ALA A 1 104 ? 0.052 -3.601 2.405 1.00 82.56 104 ALA A N 1
ATOM 813 C CA . ALA A 1 104 ? 0.518 -4.320 1.214 1.00 82.56 104 ALA A CA 1
ATOM 814 C C . ALA A 1 104 ? 0.756 -3.371 0.042 1.00 82.56 104 ALA A C 1
ATOM 816 O O . ALA A 1 104 ? 1.808 -3.401 -0.596 1.00 82.56 104 ALA A O 1
ATOM 817 N N . VAL A 1 105 ? -0.232 -2.519 -0.215 1.00 87.31 105 VAL A N 1
ATOM 818 C CA . VAL A 1 105 ? -0.216 -1.548 -1.301 1.00 87.31 105 VAL A CA 1
ATOM 819 C C . VAL A 1 105 ? 0.899 -0.524 -1.091 1.00 87.31 105 VAL A C 1
ATOM 821 O O . VAL A 1 105 ? 1.689 -0.315 -2.010 1.00 87.31 105 VAL A O 1
ATOM 824 N N . GLY A 1 106 ? 1.031 0.041 0.112 1.00 88.44 106 GLY A N 1
ATOM 825 C CA . GLY A 1 106 ? 2.097 0.992 0.439 1.00 88.44 106 GLY A CA 1
ATOM 826 C C . GLY A 1 106 ? 3.496 0.390 0.269 1.00 88.44 106 GLY A C 1
ATOM 827 O O . GLY A 1 106 ? 4.350 0.969 -0.398 1.00 88.44 106 GLY A O 1
ATOM 828 N N . ARG A 1 107 ? 3.727 -0.834 0.763 1.00 87.69 107 ARG A N 1
ATOM 829 C CA . ARG A 1 107 ? 5.010 -1.537 0.565 1.00 87.69 107 ARG A CA 1
ATOM 830 C C . ARG A 1 107 ? 5.291 -1.851 -0.900 1.00 87.69 107 ARG A C 1
ATOM 832 O O . ARG A 1 107 ? 6.432 -1.732 -1.344 1.00 87.69 107 ARG A O 1
ATOM 839 N N . ALA A 1 108 ? 4.280 -2.272 -1.656 1.00 89.62 108 ALA A N 1
ATOM 840 C CA . ALA A 1 108 ? 4.426 -2.496 -3.087 1.00 89.62 108 ALA A CA 1
ATOM 841 C C . ALA A 1 108 ? 4.756 -1.181 -3.819 1.00 89.62 108 ALA A C 1
ATOM 843 O O . ALA A 1 108 ? 5.598 -1.171 -4.714 1.00 89.62 108 ALA A O 1
ATOM 844 N N . ALA A 1 109 ? 4.165 -0.061 -3.402 1.00 94.25 109 ALA A N 1
ATOM 845 C CA . ALA A 1 109 ? 4.465 1.258 -3.944 1.00 94.25 109 ALA A CA 1
ATOM 846 C C . ALA A 1 109 ? 5.912 1.685 -3.680 1.00 94.25 109 ALA A C 1
ATOM 848 O O . ALA A 1 109 ? 6.592 2.126 -4.606 1.00 94.25 109 ALA A O 1
ATOM 849 N N . GLU A 1 110 ? 6.404 1.496 -2.454 1.00 93.31 110 GLU A N 1
ATOM 850 C CA . GLU A 1 110 ? 7.803 1.748 -2.094 1.00 93.31 110 GLU A CA 1
ATOM 851 C C . GLU A 1 110 ? 8.762 0.894 -2.930 1.00 93.31 110 GLU A C 1
ATOM 853 O O . GLU A 1 110 ? 9.687 1.431 -3.536 1.00 93.31 110 GLU A O 1
ATOM 858 N N . ASN A 1 111 ? 8.506 -0.416 -3.039 1.00 94.25 111 ASN A N 1
ATOM 859 C CA . ASN A 1 111 ? 9.328 -1.316 -3.852 1.00 94.25 111 ASN A CA 1
ATOM 860 C C . ASN A 1 111 ? 9.317 -0.906 -5.337 1.00 94.25 111 ASN A C 1
ATOM 862 O O . ASN A 1 111 ? 10.345 -0.960 -6.009 1.00 94.25 111 ASN A O 1
ATOM 866 N N . MET A 1 112 ? 8.160 -0.494 -5.864 1.00 95.81 112 MET A N 1
ATOM 867 C CA . MET A 1 112 ? 8.042 -0.020 -7.243 1.00 95.81 112 MET A CA 1
ATOM 868 C C . MET A 1 112 ? 8.830 1.278 -7.455 1.00 95.81 112 MET A C 1
ATOM 870 O O . MET A 1 112 ? 9.534 1.403 -8.460 1.00 95.81 112 MET A O 1
ATOM 874 N N . ALA A 1 113 ? 8.747 2.222 -6.516 1.00 95.38 113 ALA A N 1
ATOM 875 C CA . ALA A 1 113 ? 9.507 3.466 -6.561 1.00 95.38 113 ALA A CA 1
ATOM 876 C C . ALA A 1 113 ? 11.022 3.210 -6.479 1.00 95.38 113 ALA A C 1
ATOM 878 O O . ALA A 1 113 ? 11.778 3.819 -7.235 1.00 95.38 113 ALA A O 1
ATOM 879 N N . GLU A 1 114 ? 11.461 2.269 -5.636 1.00 95.25 114 GLU A N 1
ATOM 880 C CA . GLU A 1 114 ? 12.859 1.823 -5.547 1.00 95.25 114 GLU A CA 1
ATOM 881 C C . GLU A 1 114 ? 13.338 1.233 -6.879 1.00 95.25 114 GLU A C 1
ATOM 883 O O . GLU A 1 114 ? 14.340 1.685 -7.427 1.00 95.25 114 GLU A O 1
ATOM 888 N N . VAL A 1 115 ? 12.578 0.305 -7.473 1.00 95.06 115 VAL A N 1
ATOM 889 C CA . VAL A 1 115 ? 12.889 -0.276 -8.791 1.00 95.06 115 VAL A CA 1
ATOM 890 C C . VAL A 1 115 ? 13.027 0.809 -9.864 1.00 95.06 115 VAL A C 1
ATOM 892 O O . VAL A 1 115 ? 13.967 0.784 -10.667 1.00 95.06 115 VAL A O 1
ATOM 895 N N . ILE A 1 116 ? 12.093 1.764 -9.906 1.00 93.50 116 ILE A N 1
ATOM 896 C CA . ILE A 1 116 ? 12.145 2.892 -10.843 1.00 93.50 116 ILE A CA 1
ATOM 897 C C . ILE A 1 116 ? 13.406 3.721 -10.586 1.00 93.50 116 ILE A C 1
ATOM 899 O O . ILE A 1 116 ? 14.143 4.009 -11.531 1.00 93.50 116 ILE A O 1
ATOM 903 N N . GLY A 1 117 ? 13.677 4.061 -9.324 1.00 92.12 117 GLY A N 1
ATOM 904 C CA . GLY A 1 117 ? 14.859 4.804 -8.893 1.00 92.12 117 GLY A CA 1
ATOM 905 C C . GLY A 1 117 ? 16.160 4.129 -9.321 1.00 92.12 117 GLY A C 1
ATOM 906 O O . GLY A 1 117 ? 17.011 4.774 -9.933 1.00 92.12 117 GLY A O 1
ATOM 907 N N . ASP A 1 118 ? 16.277 2.819 -9.114 1.00 91.88 118 ASP A N 1
ATOM 908 C CA . ASP A 1 118 ? 17.435 2.014 -9.499 1.00 91.88 118 ASP A CA 1
ATOM 909 C C . ASP A 1 118 ? 17.667 2.005 -11.009 1.00 91.88 118 ASP A C 1
ATOM 911 O O . ASP A 1 118 ? 18.806 2.073 -11.482 1.00 91.88 118 ASP A O 1
ATOM 915 N N . HIS A 1 119 ? 16.606 1.895 -11.809 1.00 91.38 119 HIS A N 1
ATOM 916 C CA . HIS A 1 119 ? 16.749 1.997 -13.258 1.00 91.38 119 HIS A CA 1
ATOM 917 C C . HIS A 1 119 ? 17.147 3.410 -13.687 1.00 91.38 119 HIS A C 1
ATOM 919 O O . HIS A 1 119 ? 18.027 3.550 -14.537 1.00 91.38 119 HIS A O 1
ATOM 925 N N . VAL A 1 120 ? 16.563 4.449 -13.085 1.00 88.62 120 VAL A N 1
ATOM 926 C CA . VAL A 1 120 ? 16.909 5.849 -13.371 1.00 88.62 120 VAL A CA 1
ATOM 927 C C . VAL A 1 120 ? 18.360 6.157 -13.004 1.00 88.62 120 VAL A C 1
ATOM 929 O O . VAL A 1 120 ? 19.053 6.790 -13.799 1.00 88.62 120 VAL A O 1
ATOM 932 N N . ALA A 1 121 ? 18.846 5.659 -11.866 1.00 87.88 121 ALA A N 1
ATOM 933 C CA . ALA A 1 121 ? 20.226 5.831 -11.420 1.00 87.88 121 ALA A CA 1
ATOM 934 C C . ALA A 1 121 ? 21.236 5.087 -12.313 1.00 87.88 121 ALA A C 1
ATOM 936 O O . ALA A 1 121 ? 22.314 5.612 -12.594 1.00 87.88 121 ALA A O 1
ATOM 937 N N . ARG A 1 122 ? 20.887 3.880 -12.788 1.00 85.25 122 ARG A N 1
ATOM 938 C CA . ARG A 1 122 ? 21.723 3.080 -13.706 1.00 85.25 122 ARG A CA 1
ATOM 939 C C . ARG A 1 122 ? 21.705 3.596 -15.146 1.00 85.25 122 ARG A C 1
ATOM 941 O O . ARG A 1 122 ? 22.654 3.363 -15.895 1.00 85.25 122 ARG A O 1
ATOM 948 N N . GLY A 1 123 ? 20.638 4.280 -15.554 1.00 77.62 123 GLY A N 1
ATOM 949 C CA . GLY A 1 123 ? 20.529 4.885 -16.875 1.00 77.62 123 GLY A CA 1
ATOM 950 C C . GLY A 1 123 ? 21.560 5.990 -17.079 1.00 77.62 123 GLY A C 1
ATOM 951 O O . GLY A 1 123 ? 21.643 6.942 -16.306 1.00 77.62 123 GLY A O 1
ATOM 952 N N . THR A 1 124 ? 22.329 5.920 -18.165 1.00 56.50 124 THR A N 1
ATOM 953 C CA . THR A 1 124 ? 23.217 7.019 -18.561 1.00 56.50 124 THR A CA 1
ATOM 954 C C . THR A 1 124 ? 22.370 8.273 -18.803 1.00 56.50 124 THR A C 1
ATOM 956 O O . THR A 1 124 ? 21.411 8.225 -19.581 1.00 56.50 124 THR A O 1
ATOM 959 N N . ARG A 1 125 ? 22.706 9.381 -18.120 1.00 55.34 125 ARG A N 1
ATOM 960 C CA . ARG A 1 125 ? 22.015 10.686 -18.175 1.00 55.34 125 ARG A CA 1
ATOM 961 C C . ARG A 1 125 ? 21.508 10.997 -19.595 1.00 55.34 125 ARG A C 1
ATOM 963 O O . ARG A 1 125 ? 22.284 11.389 -20.459 1.00 55.34 125 ARG A O 1
ATOM 970 N N . GLY A 1 126 ? 20.203 10.818 -19.825 1.00 56.28 126 GLY A N 1
ATOM 971 C CA . GLY A 1 126 ? 19.516 11.234 -21.055 1.00 56.28 126 GLY A CA 1
ATOM 972 C C . GLY A 1 126 ? 19.040 10.142 -22.026 1.00 56.28 126 GLY A C 1
ATOM 973 O O . GLY A 1 126 ? 18.420 10.504 -23.022 1.00 56.28 126 GLY A O 1
ATOM 974 N N . ARG A 1 127 ? 19.266 8.842 -21.772 1.00 62.56 127 ARG A N 1
ATOM 975 C CA . ARG A 1 127 ? 18.788 7.743 -22.654 1.00 62.56 127 ARG A CA 1
ATOM 976 C C . ARG A 1 127 ? 17.982 6.644 -21.956 1.00 62.56 127 ARG A C 1
ATOM 978 O O . ARG A 1 127 ? 17.880 5.536 -22.474 1.00 62.56 127 ARG A O 1
ATOM 985 N N . LEU A 1 128 ? 17.392 6.925 -20.798 1.00 73.50 128 LEU A N 1
ATOM 986 C CA . LEU A 1 128 ? 16.465 5.975 -20.188 1.00 73.50 128 LEU A CA 1
ATOM 987 C C . LEU A 1 128 ? 15.134 6.014 -20.955 1.00 73.50 128 LEU A C 1
ATOM 989 O O . LEU A 1 128 ? 14.254 6.813 -20.646 1.00 73.50 128 LEU A O 1
ATOM 993 N N . ALA A 1 129 ? 15.038 5.203 -22.004 1.00 79.88 129 ALA A N 1
ATOM 994 C CA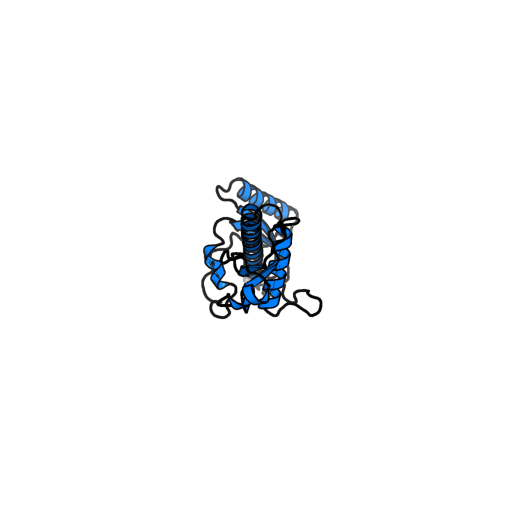 . ALA A 1 129 ? 13.817 4.959 -22.753 1.00 79.88 129 ALA A CA 1
ATOM 995 C C . ALA A 1 129 ? 13.553 3.457 -22.720 1.00 79.88 129 ALA A C 1
ATOM 997 O O . ALA A 1 129 ? 14.373 2.665 -23.183 1.00 79.88 129 ALA A O 1
ATOM 998 N N . GLY A 1 130 ? 12.432 3.071 -22.127 1.00 91.19 130 GLY A N 1
ATOM 999 C CA . GLY A 1 130 ? 12.027 1.681 -22.059 1.00 91.19 130 GLY A CA 1
ATOM 1000 C C . GLY A 1 130 ? 10.904 1.463 -21.064 1.00 91.19 130 GLY A C 1
ATOM 1001 O O . GLY A 1 130 ? 10.432 2.389 -20.402 1.00 91.19 130 GLY A O 1
ATOM 1002 N N . TRP A 1 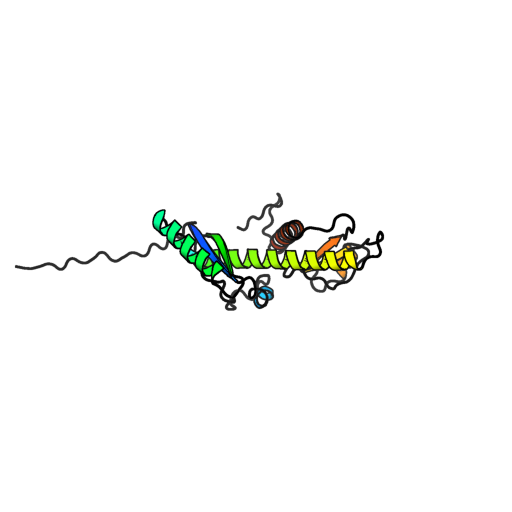131 ? 10.479 0.217 -20.988 1.00 95.69 131 TRP A N 1
ATOM 1003 C CA . TRP A 1 131 ? 9.378 -0.245 -20.166 1.00 95.69 131 TRP A CA 1
ATOM 1004 C C . TRP A 1 131 ? 9.892 -1.258 -19.163 1.00 95.69 131 TRP A C 1
ATOM 1006 O O . TRP A 1 131 ? 10.773 -2.050 -19.484 1.00 95.69 131 TRP A O 1
ATOM 1016 N N . ILE A 1 132 ? 9.329 -1.252 -17.965 1.00 96.00 132 ILE A N 1
ATOM 1017 C CA . ILE A 1 132 ? 9.582 -2.283 -16.960 1.00 96.00 132 ILE A CA 1
ATOM 1018 C C . ILE A 1 132 ? 8.280 -2.995 -16.624 1.00 96.00 132 ILE A C 1
ATOM 1020 O O . ILE A 1 132 ? 7.204 -2.390 -16.665 1.00 96.00 132 ILE A O 1
ATOM 1024 N N . ALA A 1 133 ? 8.378 -4.279 -16.298 1.00 97.44 133 ALA A N 1
ATOM 1025 C CA . ALA A 1 133 ? 7.264 -5.044 -15.767 1.00 97.44 133 ALA A CA 1
ATOM 1026 C C . ALA A 1 133 ? 7.321 -5.030 -14.236 1.00 97.44 133 ALA A C 1
ATOM 1028 O O . ALA A 1 133 ? 8.331 -5.389 -13.638 1.00 97.44 133 ALA A O 1
ATOM 1029 N N . ILE A 1 134 ? 6.225 -4.622 -13.608 1.00 97.44 134 ILE A N 1
ATOM 1030 C CA . ILE A 1 134 ? 6.055 -4.579 -12.158 1.00 97.44 134 ILE A CA 1
ATOM 1031 C C . ILE A 1 134 ? 4.993 -5.601 -11.771 1.00 97.44 134 ILE A C 1
ATOM 1033 O O . ILE A 1 134 ? 3.877 -5.576 -12.292 1.00 97.44 134 ILE A O 1
ATOM 1037 N N . ARG A 1 135 ? 5.303 -6.494 -10.835 1.00 95.38 135 ARG A N 1
ATOM 1038 C CA . ARG A 1 135 ? 4.303 -7.374 -10.224 1.00 95.38 135 ARG A CA 1
ATOM 1039 C C . ARG A 1 135 ? 3.377 -6.552 -9.336 1.00 95.38 135 ARG A C 1
ATOM 1041 O O . ARG A 1 135 ? 3.837 -5.842 -8.450 1.00 95.38 135 ARG A O 1
ATOM 1048 N N . ILE A 1 136 ? 2.068 -6.694 -9.530 1.00 92.38 136 ILE A N 1
ATOM 1049 C CA . ILE A 1 136 ? 1.065 -5.915 -8.782 1.00 92.38 136 ILE A CA 1
ATOM 1050 C C . ILE A 1 136 ? 1.102 -6.261 -7.284 1.00 92.38 136 ILE A C 1
ATOM 1052 O O . ILE A 1 136 ? 0.906 -5.392 -6.446 1.00 92.38 136 ILE A O 1
ATOM 1056 N N . ALA A 1 137 ? 1.388 -7.524 -6.952 1.00 85.50 137 ALA A N 1
ATOM 1057 C CA . ALA A 1 137 ? 1.302 -8.035 -5.585 1.00 85.50 137 ALA A CA 1
ATOM 1058 C C . ALA A 1 137 ? 2.380 -7.501 -4.627 1.00 85.50 137 ALA A C 1
ATOM 1060 O O . ALA A 1 137 ? 2.132 -7.434 -3.429 1.00 85.50 137 ALA A O 1
ATOM 1061 N N . ASP A 1 138 ? 3.579 -7.194 -5.129 1.00 89.31 138 ASP A N 1
ATOM 1062 C CA . ASP A 1 138 ? 4.727 -6.805 -4.297 1.00 89.31 138 ASP A CA 1
ATOM 1063 C C . ASP A 1 138 ? 5.517 -5.611 -4.852 1.00 89.31 138 ASP A C 1
ATOM 1065 O O . ASP A 1 138 ? 6.517 -5.219 -4.252 1.00 89.31 138 ASP A O 1
ATOM 1069 N N . GLY A 1 139 ? 5.108 -5.041 -5.990 1.00 94.25 139 GLY A N 1
ATOM 1070 C CA . GLY A 1 139 ? 5.768 -3.896 -6.617 1.00 94.25 139 GLY A CA 1
ATOM 1071 C C . GLY A 1 139 ? 7.143 -4.195 -7.215 1.00 94.25 139 GLY A C 1
ATOM 1072 O O . GLY A 1 139 ? 7.821 -3.282 -7.678 1.00 94.25 139 GLY A O 1
ATOM 1073 N N . ARG A 1 140 ? 7.585 -5.458 -7.223 1.00 94.81 140 ARG A N 1
ATOM 1074 C CA . ARG A 1 140 ? 8.923 -5.829 -7.698 1.00 94.81 140 ARG A CA 1
ATOM 1075 C C . ARG A 1 140 ? 8.960 -6.065 -9.205 1.00 94.81 140 ARG A C 1
ATOM 1077 O O . ARG A 1 140 ? 7.961 -6.425 -9.826 1.00 94.81 140 ARG A O 1
ATOM 1084 N N . SER A 1 141 ? 10.158 -5.929 -9.764 1.00 95.00 141 SER A N 1
ATOM 1085 C CA . SER A 1 141 ? 10.468 -6.159 -11.178 1.00 95.00 141 SER A CA 1
ATOM 1086 C C . SER A 1 141 ? 11.357 -7.386 -11.380 1.00 95.00 141 SER A C 1
ATOM 1088 O O . SER A 1 141 ? 11.985 -7.885 -10.442 1.00 95.00 141 SER A O 1
ATOM 1090 N N . ASP A 1 142 ? 11.423 -7.864 -12.620 1.00 94.44 142 ASP A N 1
ATOM 1091 C CA . ASP A 1 142 ? 12.474 -8.765 -13.106 1.00 94.44 142 ASP A CA 1
ATOM 1092 C C . ASP A 1 142 ? 13.808 -8.033 -13.380 1.00 94.44 142 ASP A C 1
ATOM 1094 O O . ASP A 1 142 ? 14.803 -8.670 -13.721 1.00 94.44 142 ASP A O 1
ATOM 1098 N N . ASN A 1 143 ? 13.839 -6.710 -13.174 1.00 93.38 143 ASN A N 1
ATOM 1099 C CA . ASN A 1 143 ? 14.952 -5.794 -13.430 1.00 93.38 143 ASN A CA 1
ATOM 1100 C C . ASN A 1 143 ? 15.381 -5.715 -14.904 1.00 93.38 143 ASN A C 1
ATOM 1102 O O . ASN A 1 143 ? 16.509 -5.308 -15.199 1.00 93.38 143 ASN A O 1
ATOM 1106 N N . VAL A 1 144 ? 14.496 -6.069 -15.838 1.00 94.31 144 VAL A N 1
ATOM 1107 C CA . VAL A 1 144 ? 14.753 -5.991 -17.278 1.00 94.31 144 VAL A CA 1
ATOM 1108 C C . VAL A 1 144 ? 14.103 -4.736 -17.860 1.00 94.31 144 VAL A C 1
ATOM 1110 O O . VAL A 1 144 ? 12.944 -4.427 -17.588 1.00 94.31 144 VAL A O 1
ATOM 1113 N N . LEU A 1 145 ? 14.860 -4.008 -18.688 1.00 93.62 145 LEU A N 1
ATOM 1114 C CA . LEU A 1 145 ? 14.344 -2.883 -19.464 1.00 93.62 145 LEU A CA 1
ATOM 1115 C C . LEU A 1 145 ? 13.944 -3.362 -20.861 1.00 93.62 145 LEU A C 1
ATOM 1117 O O . LEU A 1 145 ? 14.773 -3.861 -21.621 1.00 93.62 145 LEU A O 1
ATOM 1121 N N . TYR A 1 146 ? 12.678 -3.174 -21.198 1.00 95.00 146 TYR A N 1
ATOM 1122 C CA . TYR A 1 146 ? 12.081 -3.601 -22.455 1.00 95.00 146 TYR A CA 1
ATOM 1123 C C . TYR A 1 146 ? 11.930 -2.427 -23.431 1.00 95.00 146 TYR A C 1
ATOM 1125 O O . TYR A 1 146 ? 11.749 -1.288 -22.993 1.00 95.00 146 TYR A O 1
ATOM 1133 N N . PRO A 1 147 ? 11.961 -2.674 -24.752 1.00 94.12 147 PRO A N 1
ATOM 1134 C CA . PRO A 1 147 ? 11.811 -1.611 -25.747 1.00 94.12 147 PRO A CA 1
ATOM 1135 C C . PRO A 1 147 ? 10.399 -1.005 -25.758 1.00 94.12 147 PRO A C 1
ATOM 1137 O O . PRO A 1 147 ? 10.244 0.197 -25.966 1.00 94.12 147 PRO A O 1
ATOM 1140 N N . ASP A 1 148 ? 9.372 -1.816 -25.499 1.00 95.81 148 ASP A N 1
ATOM 1141 C CA . ASP A 1 148 ? 7.968 -1.416 -25.535 1.00 95.81 148 ASP A CA 1
ATOM 1142 C C . ASP A 1 148 ? 7.105 -2.190 -24.519 1.00 95.81 148 ASP A C 1
ATOM 1144 O O . ASP A 1 148 ? 7.521 -3.196 -23.931 1.00 95.81 148 ASP A O 1
ATOM 1148 N N . ALA A 1 149 ? 5.885 -1.693 -24.294 1.00 96.50 149 ALA A N 1
ATOM 1149 C CA . ALA A 1 149 ? 4.923 -2.289 -23.370 1.00 96.50 149 ALA A CA 1
ATOM 1150 C C . 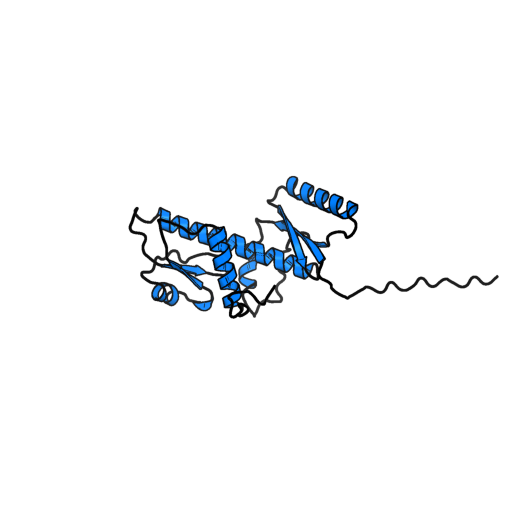ALA A 1 149 ? 4.511 -3.729 -23.753 1.00 96.50 149 ALA A C 1
ATOM 1152 O O . ALA A 1 149 ? 4.451 -4.573 -22.851 1.00 96.50 149 ALA A O 1
ATOM 1153 N N . PRO A 1 150 ? 4.236 -4.058 -25.038 1.00 97.75 150 PRO A N 1
ATOM 1154 C CA . PRO A 1 150 ? 3.948 -5.433 -25.445 1.00 97.75 150 PRO A CA 1
ATOM 1155 C C . PRO A 1 150 ? 5.079 -6.411 -25.119 1.00 97.75 150 PRO A C 1
ATOM 1157 O O . PRO A 1 150 ? 4.800 -7.485 -24.589 1.00 97.75 150 PRO A O 1
ATOM 1160 N N . SER A 1 151 ? 6.337 -6.034 -25.360 1.00 97.56 151 SER A N 1
ATOM 1161 C CA . SER A 1 151 ? 7.510 -6.865 -25.063 1.00 97.56 151 SER A CA 1
ATOM 1162 C C . SER A 1 151 ? 7.656 -7.116 -23.565 1.00 97.56 151 SER A C 1
ATOM 1164 O O . SER A 1 151 ? 7.825 -8.261 -23.149 1.00 97.56 151 SER A O 1
ATOM 1166 N N . ALA A 1 152 ? 7.511 -6.064 -22.750 1.00 96.94 152 ALA A N 1
ATOM 1167 C CA . ALA A 1 152 ? 7.540 -6.182 -21.292 1.00 96.94 152 ALA A CA 1
ATOM 1168 C C . ALA A 1 152 ? 6.471 -7.151 -20.781 1.00 96.94 152 ALA A C 1
ATOM 1170 O O . ALA A 1 152 ? 6.751 -7.992 -19.930 1.00 96.94 152 ALA A O 1
ATOM 1171 N N . ARG A 1 153 ? 5.252 -7.061 -21.330 1.00 96.50 153 ARG A N 1
ATOM 1172 C CA . ARG A 1 153 ? 4.132 -7.933 -20.965 1.00 96.50 153 ARG A CA 1
ATOM 1173 C C . ARG A 1 153 ? 4.361 -9.377 -21.410 1.00 96.50 153 ARG A C 1
ATOM 1175 O O . ARG A 1 153 ? 4.142 -10.283 -20.614 1.00 96.50 153 ARG A O 1
ATOM 1182 N N . ALA A 1 154 ? 4.797 -9.595 -22.650 1.00 96.94 154 ALA A N 1
ATOM 1183 C CA . ALA A 1 154 ? 5.001 -10.929 -23.220 1.00 96.94 154 ALA A CA 1
ATOM 1184 C C . ALA A 1 154 ? 6.107 -11.728 -22.510 1.00 96.94 154 ALA A C 1
ATOM 1186 O O . ALA A 1 154 ? 6.051 -12.954 -22.479 1.00 96.94 154 ALA A O 1
ATOM 1187 N N . ALA A 1 155 ? 7.084 -11.044 -21.910 1.00 96.75 155 ALA A N 1
ATOM 1188 C CA . ALA A 1 155 ? 8.152 -11.675 -21.140 1.00 96.75 155 ALA A CA 1
ATOM 1189 C C . ALA A 1 155 ? 7.695 -12.226 -19.773 1.00 96.75 155 ALA A C 1
ATOM 1191 O O . ALA A 1 155 ? 8.409 -13.018 -19.157 1.00 96.75 155 ALA A O 1
ATOM 1192 N N . GLN A 1 156 ? 6.513 -11.836 -19.283 1.00 96.81 156 GLN A N 1
ATOM 1193 C CA . GLN A 1 156 ? 6.041 -12.247 -17.963 1.00 96.81 156 GLN A CA 1
ATOM 1194 C C . GLN A 1 156 ? 5.371 -13.619 -18.003 1.00 96.81 156 GLN A C 1
ATOM 1196 O O . GLN A 1 156 ? 4.491 -13.876 -18.819 1.00 96.81 156 GLN A O 1
ATOM 1201 N N . LYS A 1 157 ? 5.708 -14.477 -17.032 1.00 94.88 157 LYS A N 1
ATOM 1202 C CA . LYS A 1 157 ? 5.047 -15.782 -16.843 1.00 94.88 157 LYS A CA 1
ATOM 1203 C C . LYS A 1 157 ? 3.546 -15.649 -16.533 1.00 94.88 157 LYS A C 1
ATOM 1205 O O . LYS A 1 157 ? 2.766 -16.521 -16.901 1.00 94.88 157 LYS A O 1
ATOM 1210 N N . HIS A 1 158 ? 3.170 -14.579 -15.833 1.00 93.44 158 HIS A N 1
ATOM 1211 C CA . HIS A 1 158 ? 1.801 -14.273 -15.405 1.00 93.44 158 HIS A CA 1
ATOM 1212 C C . HIS A 1 158 ? 1.464 -12.814 -15.762 1.00 93.44 158 HIS A C 1
ATOM 1214 O O . HIS A 1 158 ? 1.464 -11.955 -14.876 1.00 93.44 158 HIS A O 1
ATOM 1220 N N . PRO A 1 159 ? 1.255 -12.492 -17.053 1.00 94.50 159 PRO A N 1
ATOM 1221 C CA . PRO A 1 159 ? 1.089 -11.114 -17.522 1.00 94.50 159 PRO A CA 1
ATOM 1222 C C . PRO A 1 159 ? -0.150 -10.412 -16.954 1.00 94.50 159 PRO A C 1
ATOM 1224 O O . PRO A 1 159 ? -0.200 -9.186 -16.929 1.00 94.50 159 PRO A O 1
ATOM 1227 N N . GLU A 1 160 ? -1.148 -11.163 -16.495 1.00 92.62 160 GLU A N 1
ATOM 1228 C CA . GLU A 1 160 ? -2.329 -10.662 -15.796 1.00 92.62 160 GLU A CA 1
ATOM 1229 C C . GLU A 1 160 ? -2.020 -10.181 -14.370 1.00 92.62 160 GLU A C 1
ATOM 1231 O O . GLU A 1 160 ? -2.729 -9.334 -13.842 1.00 92.62 160 GLU A O 1
ATOM 1236 N N . ARG A 1 161 ? -0.938 -10.676 -13.752 1.00 93.31 161 ARG A N 1
ATOM 1237 C CA . ARG A 1 161 ? -0.491 -10.291 -12.398 1.00 93.31 161 ARG A CA 1
ATOM 1238 C C . ARG A 1 161 ? 0.593 -9.215 -12.405 1.00 93.31 161 ARG A C 1
ATOM 1240 O O . ARG A 1 161 ? 1.114 -8.850 -11.348 1.00 93.31 161 ARG A O 1
ATOM 1247 N N . CYS A 1 162 ? 0.934 -8.723 -13.591 1.00 95.62 162 CYS A N 1
ATOM 1248 C CA . CYS A 1 162 ? 1.923 -7.683 -13.798 1.00 95.62 162 CYS A CA 1
ATOM 1249 C C . CYS A 1 162 ? 1.283 -6.470 -14.476 1.00 95.62 162 CYS A C 1
ATOM 1251 O O . CYS A 1 162 ? 0.365 -6.572 -15.290 1.00 95.62 162 CYS A O 1
ATOM 1253 N N . THR A 1 163 ? 1.829 -5.306 -14.170 1.00 96.50 163 THR A N 1
ATOM 1254 C CA . THR A 1 163 ? 1.589 -4.060 -14.885 1.00 96.50 163 THR A CA 1
ATOM 1255 C C . THR A 1 163 ? 2.886 -3.619 -15.558 1.00 96.50 163 THR A C 1
ATOM 1257 O O . THR A 1 163 ? 3.969 -4.066 -15.186 1.00 96.50 163 THR A O 1
ATOM 1260 N N . VAL A 1 164 ? 2.788 -2.785 -16.587 1.00 96.94 164 VAL A N 1
ATOM 1261 C CA . VAL A 1 164 ? 3.950 -2.288 -17.331 1.00 96.94 164 VAL A CA 1
ATOM 1262 C C . VAL A 1 164 ? 4.006 -0.779 -17.215 1.00 96.94 164 VAL A C 1
ATOM 1264 O O . VAL A 1 164 ? 2.983 -0.105 -17.351 1.00 96.94 164 VAL A O 1
ATOM 1267 N N . VAL A 1 165 ? 5.194 -0.260 -16.931 1.00 95.19 165 VAL A N 1
ATOM 1268 C CA . VAL A 1 165 ? 5.399 1.152 -16.604 1.00 95.19 165 VAL A CA 1
ATOM 1269 C C . VAL A 1 165 ? 6.490 1.705 -17.513 1.00 95.19 165 VAL A C 1
ATOM 1271 O O . VAL A 1 165 ? 7.574 1.114 -17.575 1.00 95.19 165 VAL A O 1
ATOM 1274 N N . PRO A 1 166 ? 6.232 2.804 -18.244 1.00 94.19 166 PRO A N 1
ATOM 1275 C CA . PRO A 1 166 ? 7.274 3.466 -19.005 1.00 94.19 166 PRO A CA 1
ATOM 1276 C C . PRO A 1 166 ? 8.207 4.191 -18.037 1.00 94.19 166 PRO A C 1
ATOM 1278 O O . PRO A 1 166 ? 7.756 4.907 -17.141 1.00 94.19 166 PRO A O 1
ATOM 1281 N N . LEU A 1 167 ? 9.512 4.036 -18.223 1.00 91.31 167 LEU A N 1
ATOM 1282 C CA . LEU A 1 167 ? 10.483 4.774 -17.432 1.00 91.31 167 LEU A CA 1
ATOM 1283 C C . LEU A 1 167 ? 10.726 6.159 -18.023 1.00 91.31 167 LEU A C 1
ATOM 1285 O O . LEU A 1 167 ? 11.024 6.306 -19.208 1.00 91.31 167 LEU A O 1
ATOM 1289 N N . ASN A 1 168 ? 10.652 7.174 -17.166 1.00 84.44 168 ASN A N 1
ATOM 1290 C CA . ASN A 1 168 ? 10.972 8.551 -17.506 1.00 84.44 168 ASN A CA 1
ATOM 1291 C C . ASN A 1 168 ? 12.002 9.101 -16.513 1.00 84.44 168 ASN A C 1
ATOM 1293 O O . ASN A 1 168 ? 11.661 9.469 -15.394 1.00 84.44 168 ASN A O 1
ATOM 1297 N N . ALA A 1 169 ? 13.263 9.213 -16.937 1.00 82.81 169 ALA A N 1
ATOM 1298 C CA . ALA A 1 169 ? 14.331 9.739 -16.082 1.00 82.81 169 ALA A CA 1
ATOM 1299 C C . ALA A 1 169 ? 14.148 11.210 -15.667 1.00 82.81 169 ALA A C 1
ATOM 1301 O O . ALA A 1 169 ? 14.802 11.654 -14.729 1.00 82.81 169 ALA A O 1
ATOM 1302 N N . ARG A 1 170 ? 13.305 11.987 -16.363 1.00 84.62 170 ARG A N 1
ATOM 1303 C CA . ARG A 1 170 ? 13.053 13.398 -16.017 1.00 84.62 170 ARG A CA 1
ATOM 1304 C C . ARG A 1 170 ? 11.998 13.563 -14.932 1.00 84.62 170 ARG A C 1
ATOM 1306 O O . ARG A 1 170 ? 11.998 14.588 -14.265 1.00 84.62 170 ARG A O 1
ATOM 1313 N N . ASN A 1 171 ? 11.097 12.596 -14.807 1.00 85.06 171 ASN A N 1
ATOM 1314 C CA . ASN A 1 171 ? 10.014 12.623 -13.836 1.00 85.06 171 ASN A CA 1
ATOM 1315 C C . ASN A 1 171 ? 9.715 11.186 -13.385 1.00 85.06 171 ASN A C 1
ATOM 1317 O O . ASN A 1 171 ? 8.770 10.580 -13.901 1.00 85.06 171 ASN A O 1
ATOM 1321 N N . PRO A 1 172 ? 10.572 10.597 -12.529 1.00 88.31 172 PRO A N 1
ATOM 1322 C CA . PRO A 1 172 ? 10.283 9.298 -11.938 1.00 88.31 172 PRO A CA 1
ATOM 1323 C C . PRO A 1 172 ? 9.015 9.392 -11.087 1.00 88.31 172 PRO A C 1
ATOM 1325 O O . PRO A 1 172 ? 8.768 10.425 -10.468 1.00 88.31 172 PRO A O 1
ATOM 1328 N N . LEU A 1 173 ? 8.231 8.314 -11.058 1.00 92.19 173 LEU A N 1
ATOM 1329 C CA . LEU A 1 173 ? 7.027 8.263 -10.234 1.00 92.19 173 LEU A CA 1
ATOM 1330 C C . LEU A 1 173 ? 7.396 8.383 -8.754 1.00 92.19 173 LEU A C 1
ATOM 1332 O O . LEU A 1 173 ? 8.324 7.718 -8.285 1.00 92.19 173 LEU A O 1
ATOM 1336 N N . THR A 1 174 ? 6.650 9.201 -8.019 1.00 94.88 174 THR A N 1
ATOM 1337 C CA . THR A 1 174 ? 6.747 9.246 -6.557 1.00 94.88 174 THR A CA 1
ATOM 1338 C C . THR A 1 174 ? 6.153 7.978 -5.936 1.00 94.88 174 THR A C 1
ATOM 1340 O O . THR A 1 174 ? 5.430 7.225 -6.594 1.00 94.88 174 THR A O 1
ATOM 1343 N N . VAL A 1 175 ? 6.422 7.737 -4.647 1.00 95.12 175 VAL A N 1
ATOM 1344 C CA . VAL A 1 175 ? 5.798 6.626 -3.904 1.00 95.12 175 VAL A CA 1
ATOM 1345 C C . VAL A 1 175 ? 4.270 6.739 -3.945 1.00 95.12 175 VAL A C 1
ATOM 1347 O O . VAL A 1 175 ? 3.601 5.765 -4.267 1.00 95.12 175 VAL A O 1
ATOM 1350 N N . GLU A 1 176 ? 3.721 7.937 -3.736 1.00 94.88 176 GLU A N 1
ATOM 1351 C CA . GLU A 1 176 ? 2.276 8.199 -3.803 1.00 94.88 176 GLU A CA 1
ATOM 1352 C C . GLU A 1 176 ? 1.690 7.889 -5.195 1.00 94.88 176 GLU A C 1
ATOM 1354 O O . GLU A 1 176 ? 0.609 7.309 -5.332 1.00 94.88 176 GLU A O 1
ATOM 1359 N N . GLU A 1 177 ? 2.411 8.232 -6.265 1.00 95.38 177 GLU A N 1
ATOM 1360 C CA . GLU A 1 177 ? 1.992 7.902 -7.627 1.00 95.38 177 GLU A CA 1
ATOM 1361 C C . GLU A 1 177 ? 2.033 6.396 -7.897 1.00 95.38 177 GLU A C 1
ATOM 1363 O O . GLU A 1 177 ? 1.110 5.867 -8.525 1.00 95.38 177 GLU A O 1
ATOM 1368 N N . CYS A 1 178 ? 3.058 5.702 -7.394 1.00 95.81 178 CYS A N 1
ATOM 1369 C CA . CYS A 1 178 ? 3.151 4.245 -7.456 1.00 95.81 178 CYS A CA 1
ATOM 1370 C C . CYS A 1 178 ? 1.997 3.585 -6.688 1.00 95.81 178 CYS A C 1
ATOM 1372 O O . CYS A 1 178 ? 1.379 2.653 -7.199 1.00 95.81 178 CYS A O 1
ATOM 1374 N N . GLU A 1 179 ? 1.653 4.100 -5.508 1.00 93.81 179 GLU A N 1
ATOM 1375 C CA . GLU A 1 179 ? 0.573 3.596 -4.655 1.00 93.81 179 GLU A CA 1
ATOM 1376 C C . GLU A 1 179 ? -0.787 3.699 -5.339 1.00 93.81 179 GLU A C 1
ATOM 1378 O O . GLU A 1 179 ? -1.515 2.710 -5.470 1.00 93.81 179 GLU A O 1
ATOM 1383 N N . ARG A 1 180 ? -1.105 4.884 -5.869 1.00 93.06 180 ARG A N 1
ATOM 1384 C CA . ARG A 1 180 ? -2.334 5.123 -6.630 1.00 93.06 180 ARG A CA 1
ATOM 1385 C C . ARG A 1 180 ? -2.411 4.230 -7.868 1.00 93.06 180 ARG A C 1
ATOM 1387 O O . ARG A 1 180 ? -3.472 3.677 -8.172 1.00 93.06 180 ARG A O 1
ATOM 1394 N N . PHE A 1 181 ? -1.295 4.064 -8.578 1.00 94.00 181 PHE A N 1
ATOM 1395 C CA . PHE A 1 181 ? -1.226 3.208 -9.757 1.00 94.00 181 PHE A CA 1
ATOM 1396 C C . PHE A 1 181 ? -1.439 1.727 -9.413 1.00 94.00 181 PHE A C 1
ATOM 1398 O O . PHE A 1 181 ? -2.262 1.064 -10.048 1.00 94.00 181 PHE A O 1
ATOM 1405 N N . LEU A 1 182 ? -0.750 1.209 -8.394 1.00 93.12 182 LEU A N 1
ATOM 1406 C CA . LEU A 1 182 ? -0.865 -0.188 -7.972 1.00 93.12 182 LEU A CA 1
ATOM 1407 C C . LEU A 1 182 ? -2.235 -0.497 -7.369 1.00 93.12 182 LEU A C 1
ATOM 1409 O O . LEU A 1 182 ? -2.798 -1.540 -7.693 1.00 93.12 182 LEU A O 1
ATOM 1413 N N . THR A 1 183 ? -2.821 0.423 -6.599 1.00 91.19 183 THR A N 1
ATOM 1414 C CA . THR A 1 183 ? -4.206 0.316 -6.109 1.00 91.19 183 THR A CA 1
ATOM 1415 C C . THR A 1 183 ? -5.182 0.139 -7.269 1.00 91.19 183 THR A C 1
ATOM 1417 O O . THR A 1 183 ? -5.969 -0.810 -7.294 1.00 91.19 183 THR A O 1
ATOM 1420 N N . SER A 1 184 ? -5.094 1.006 -8.284 1.00 91.25 184 SER A N 1
ATOM 1421 C CA . SER A 1 184 ? -5.934 0.914 -9.482 1.00 91.25 184 SER A CA 1
ATOM 1422 C C . SER A 1 184 ? -5.770 -0.436 -10.191 1.00 91.25 184 SER A C 1
ATOM 1424 O O . SER A 1 184 ? -6.762 -1.085 -10.532 1.00 91.25 184 SER A O 1
ATOM 1426 N N . LYS A 1 185 ? -4.527 -0.912 -10.342 1.00 92.38 185 LYS A N 1
ATOM 1427 C CA . LYS A 1 185 ? -4.228 -2.204 -10.979 1.00 92.38 185 LYS A CA 1
ATOM 1428 C C . LYS A 1 185 ? -4.680 -3.405 -10.161 1.00 92.38 185 LYS A C 1
ATOM 1430 O O . LYS A 1 185 ? -5.118 -4.395 -10.743 1.00 92.38 185 LYS A O 1
ATOM 1435 N N . ALA A 1 186 ? -4.632 -3.322 -8.838 1.00 89.50 186 ALA A N 1
ATOM 1436 C CA . ALA A 1 186 ? -5.165 -4.356 -7.967 1.00 89.50 186 ALA A CA 1
ATOM 1437 C C . ALA A 1 186 ? -6.694 -4.452 -8.113 1.00 89.50 186 ALA A C 1
ATOM 1439 O O . ALA A 1 186 ? -7.224 -5.545 -8.302 1.00 89.50 186 ALA A O 1
ATOM 1440 N N . HIS A 1 187 ? -7.410 -3.323 -8.133 1.00 86.75 187 HIS A N 1
ATOM 1441 C CA . HIS A 1 187 ? -8.858 -3.311 -8.373 1.00 86.75 187 HIS A CA 1
ATOM 1442 C C . HIS A 1 187 ? -9.247 -3.818 -9.768 1.00 86.75 187 HIS A C 1
ATOM 1444 O O . HIS A 1 187 ? -10.240 -4.538 -9.898 1.00 86.75 187 HIS A O 1
ATOM 1450 N N . GLU A 1 188 ? -8.463 -3.482 -10.797 1.00 88.69 188 GLU A N 1
ATOM 1451 C CA . GLU A 1 188 ? -8.624 -4.023 -12.152 1.00 88.69 188 GLU A CA 1
ATOM 1452 C C . GLU A 1 188 ? -8.463 -5.552 -12.153 1.00 88.69 188 GLU A C 1
ATOM 1454 O O . GLU A 1 188 ? -9.341 -6.261 -12.643 1.00 88.69 188 GLU A O 1
ATOM 1459 N N . LEU A 1 189 ? -7.401 -6.068 -11.521 1.00 87.69 189 LEU A N 1
ATOM 1460 C CA . LEU A 1 189 ? -7.139 -7.506 -11.389 1.00 87.69 189 LEU A CA 1
ATOM 1461 C C . LEU A 1 189 ? -8.255 -8.244 -10.633 1.00 87.69 189 LEU A C 1
ATOM 1463 O O . LEU A 1 189 ? -8.606 -9.371 -10.982 1.00 87.69 189 LEU A O 1
ATOM 1467 N N . HIS A 1 190 ? -8.834 -7.613 -9.612 1.00 82.12 190 HIS A N 1
ATOM 1468 C CA . HIS A 1 190 ? -9.959 -8.164 -8.856 1.00 82.12 190 HIS A CA 1
ATOM 1469 C C . HIS A 1 190 ? -11.311 -8.035 -9.570 1.00 82.12 190 HIS A C 1
ATOM 1471 O O . HIS A 1 190 ? -12.301 -8.588 -9.088 1.00 82.12 190 HIS A O 1
ATOM 1477 N N . GLY A 1 191 ? -11.381 -7.317 -10.694 1.00 84.75 191 GLY A N 1
ATOM 1478 C CA . GLY A 1 191 ? -12.627 -7.083 -11.420 1.00 84.75 191 GLY A CA 1
ATOM 1479 C C . GLY A 1 191 ? -13.623 -6.201 -10.662 1.00 84.75 191 GLY A C 1
ATOM 1480 O O . GLY A 1 191 ? -14.816 -6.262 -10.945 1.00 84.75 191 GLY A O 1
ATOM 1481 N N . CYS A 1 192 ? -13.154 -5.399 -9.698 1.00 86.19 192 CYS A N 1
ATOM 1482 C CA . CYS A 1 192 ? -13.990 -4.442 -8.968 1.00 86.19 192 CYS A CA 1
ATOM 1483 C C . CYS A 1 192 ? -13.741 -2.986 -9.367 1.00 86.19 192 CYS A C 1
ATOM 1485 O O . CYS A 1 192 ? -14.209 -2.087 -8.682 1.00 86.19 192 CYS A O 1
ATOM 1487 N N . LEU A 1 193 ? -13.037 -2.722 -10.469 1.00 85.31 193 LEU A N 1
ATOM 1488 C CA . LEU A 1 193 ? -12.918 -1.373 -11.020 1.00 85.31 193 LEU A CA 1
ATOM 1489 C C . LEU A 1 193 ? -14.134 -1.064 -11.912 1.00 85.31 193 LEU A C 1
ATOM 1491 O O . LEU A 1 193 ? -14.344 -1.711 -12.938 1.00 85.31 193 LEU A O 1
ATOM 1495 N N . GLY A 1 194 ? -14.962 -0.101 -11.502 1.00 80.31 194 GLY A N 1
ATOM 1496 C CA . GLY A 1 194 ? -16.140 0.333 -12.253 1.00 80.31 194 GLY A CA 1
ATOM 1497 C C . GLY A 1 194 ? -15.791 1.069 -13.551 1.00 80.31 194 GLY A C 1
ATOM 1498 O O . GLY A 1 194 ? -14.639 1.422 -13.798 1.00 80.31 194 GLY A O 1
ATOM 1499 N N . ARG A 1 195 ? -16.812 1.353 -14.375 1.00 78.19 195 ARG A N 1
ATOM 1500 C CA . ARG A 1 195 ? -16.648 2.056 -15.668 1.00 78.19 195 ARG A CA 1
ATOM 1501 C C . ARG A 1 195 ? -16.020 3.446 -15.533 1.00 78.19 195 ARG A C 1
ATOM 1503 O O . ARG A 1 195 ? -15.316 3.869 -16.440 1.00 78.19 195 ARG A O 1
ATOM 1510 N N . ASP A 1 196 ? -16.221 4.098 -14.391 1.00 84.31 196 ASP A N 1
ATOM 1511 C CA . ASP A 1 196 ? -15.672 5.424 -14.094 1.00 84.31 196 ASP A CA 1
ATOM 1512 C C . ASP A 1 196 ? -14.287 5.359 -13.427 1.00 84.31 196 AS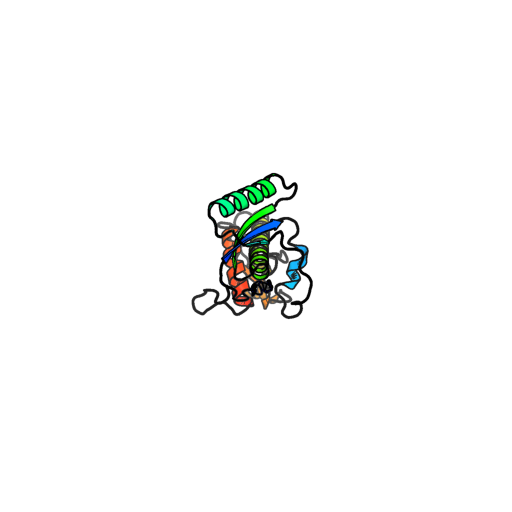P A C 1
ATOM 1514 O O . ASP A 1 196 ? -13.853 6.334 -12.822 1.00 84.31 196 ASP A O 1
ATOM 1518 N N . PHE A 1 197 ? -13.603 4.208 -13.467 1.00 77.81 197 PHE A N 1
ATOM 1519 C CA . PHE A 1 197 ? -12.326 3.957 -12.778 1.00 77.81 197 PHE A CA 1
ATOM 1520 C C . PHE A 1 197 ? -12.384 4.094 -11.247 1.00 77.81 197 PHE A C 1
ATOM 1522 O O . PHE A 1 197 ? -11.358 4.260 -10.590 1.00 77.81 197 PHE A O 1
ATOM 1529 N N . HIS A 1 198 ? -13.581 3.976 -10.669 1.00 82.38 198 HIS A N 1
ATOM 1530 C CA . HIS A 1 198 ? -13.789 3.951 -9.224 1.00 82.38 198 HIS A CA 1
ATOM 1531 C C . HIS A 1 198 ? -13.999 2.507 -8.751 1.00 82.38 198 HIS A C 1
ATOM 1533 O O . HIS A 1 198 ? -14.784 1.779 -9.371 1.00 82.38 198 HIS A O 1
ATOM 1539 N N . PRO A 1 199 ? -13.327 2.061 -7.676 1.00 79.00 199 PRO A N 1
ATOM 1540 C CA . PRO A 1 199 ? -13.533 0.725 -7.147 1.00 79.00 199 PRO A CA 1
ATOM 1541 C C . PRO A 1 199 ? -14.946 0.579 -6.567 1.00 79.00 199 PRO A C 1
ATOM 1543 O O . PRO A 1 199 ? -15.428 1.427 -5.819 1.00 79.00 199 PRO A O 1
ATOM 1546 N N . THR A 1 200 ? -15.625 -0.507 -6.927 1.00 80.19 200 THR A N 1
ATOM 1547 C CA . THR A 1 200 ? -16.942 -0.897 -6.399 1.00 80.19 200 THR A CA 1
ATOM 1548 C C . THR A 1 200 ? -16.824 -1.699 -5.104 1.00 80.19 200 THR A C 1
ATOM 1550 O O . THR A 1 200 ? -17.803 -1.875 -4.386 1.00 80.19 200 THR A O 1
ATOM 1553 N N . CYS A 1 201 ? -15.628 -2.216 -4.832 1.00 72.69 201 CYS A N 1
ATOM 1554 C CA . CYS A 1 201 ? -15.220 -2.829 -3.579 1.00 72.69 201 CYS A CA 1
ATOM 1555 C C . CYS A 1 201 ? -14.694 -1.714 -2.651 1.00 72.69 201 CYS A C 1
ATOM 1557 O O . CYS A 1 201 ? -13.880 -0.897 -3.078 1.00 72.69 201 CYS A O 1
ATOM 1559 N N . ARG A 1 202 ? -15.182 -1.657 -1.410 1.00 58.94 202 ARG A N 1
ATOM 1560 C CA . ARG A 1 202 ? -14.567 -0.895 -0.316 1.00 58.94 202 ARG A CA 1
ATOM 1561 C C . ARG A 1 202 ? -14.133 -1.884 0.746 1.00 58.94 202 ARG A C 1
ATOM 1563 O O . ARG A 1 202 ? -14.978 -2.750 1.072 1.00 58.94 202 ARG A O 1
#

Sequence (202 aa):
MNTTPSTAPATRVNLDKHPATYLVLVDVTEAFTAQLALFGPAQRHRPLPPTGHVVRQADDPQERETQWDDLADFCTEAQSQVSLRTYTAISHGHAAYLARWDHAVGRAAENMAEVIGDHVARGTRGRLAGWIAIRIADGRSDNVLYPDAPSARAAQKHPERCTVVPLNARNPLTVEECERFLTSKAHELHGCLGRDFHPTCR

Foldseek 3Di:
DDDDDDDDPDPDPPPDFDWAKKKFKAFLPPLPPQQVQVLDPPRPPDPHPDRGDMDTQDPDPVSNVVVVVVVVVCCVPDPTNIDIDMDGDRDSVRRSVVSSVLSQLLQLLVQLLVLLVVLLVVDDPPPQWFKWKAFLRRVHTPSDGHNDQVRNLVPDPCSLRIDMDTRDSVDRDDSVRSSVVSVLSSLVSVVQQDPVSDGVPD

Secondary structure (DSSP, 8-state):
-------PPP---------EEEEEEEETTTTTTTGGGTT-TT-TTS-------EEEPPSSHHHHHHHHHHHHHHHHH-SS-EEEEEEEESSHHHHHHHHHHHHHHHHHHHHHHHHHHHHHHHS-TT----EEEEETTT--B--PPBSSHHHHHHT-SSGGGEEEEE--TTSPPPHHHHHHHHHHHHHHHTT-B-TTS-BS--